Protein AF-0000000086043990 (afdb_homodimer)

Sequence (320 aa):
MDEIPTPKKAHVDHTIIFDDSDLEGVKIPHQDLLVVNAGIGDSCYNVKRILVDNGSSVDILFYSTFLN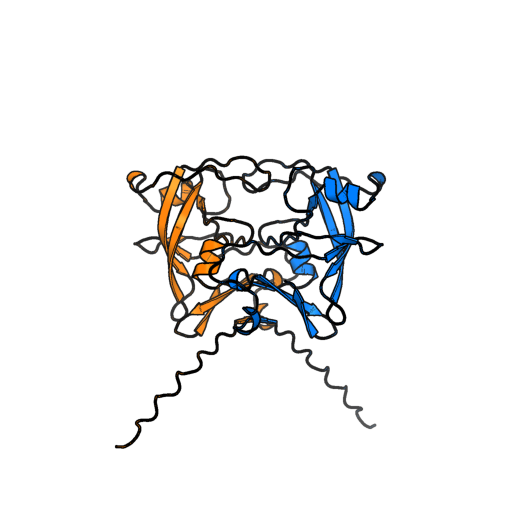LGLAREKLQPAAGPLYGFDNRPVRVEGIISLLVILGEFPRQSTHYVQFVIVKSKSAYNAIFGRPLQLIFGIVTSIPHLKLKFHTPTGVSVVCMDEIPTPKKAHVDHTIIFDDSDLEGVKIPHQDLLVVNAGIGDSCYNVKRILVDNGSSVDILFYSTFLNLGLAREKLQPAAGPLYGFDNRPVRVEGIISLLVILGEFPRQSTHYVQFVIVKSKSAYNAIFGRPLQLIFGIVTSIPHLKLKFHTPTGVSVVC

pLDDT: mean 90.87, std 14.44, range [36.38, 98.69]

Radius of gyration: 21.71 Å; Cα contacts (8 Å, |Δi|>4): 704; chains: 2; bounding box: 70×56×78 Å

Foldseek 3Di:
DPPPPPPPPPPQPQDDDDDPVLQPPPDPPDPDFLWFWWQKAPVRDTFGGETEDAPDPFKAAEQVLCVVVVHDLVQFAADPDFDADPVRDTFDWSGKHWMWIWDFDPPFIDIDIGIYTYTHDDDPGRIYRYNVNCVVQVWDDDPRSSWIWGDDPVGIGITD/DPPPPPPPPPPQPQDDDDDPVLQVPPDPPDPDFLWFWKQKAPVRDTFGGETEDAPDPFKAAEQVLCVVVVHDLVQFDADPDFDADPVRDTFDWSGKHWMWIWDFDPPFIDIDIGIYTYTHDDDPGRIYRYNVNCVVQVWDDDPRSSWIWGDDPVGIGITD

Solvent-accessible surface area (backbone atoms only — not comparable to full-atom values): 17964 Å² total; per-residue (Å²): 135,82,77,70,75,72,77,73,73,75,75,72,79,70,63,46,76,48,43,75,78,51,37,66,94,53,72,79,85,74,87,72,73,45,50,32,62,34,26,42,38,95,82,47,43,78,44,57,48,23,36,48,21,57,63,33,85,51,22,36,33,23,38,71,45,45,56,72,70,67,58,59,74,85,66,44,37,79,61,94,62,89,43,66,41,82,76,69,42,78,51,55,68,78,17,28,44,75,35,41,35,38,42,58,51,87,79,24,39,48,75,47,79,41,64,26,40,28,31,64,62,85,63,97,44,38,28,34,44,8,37,56,53,32,48,75,52,45,33,34,41,23,65,67,43,42,34,34,35,27,70,30,98,74,38,74,22,74,43,90,135,83,78,71,74,72,75,73,73,74,76,73,79,69,63,48,77,47,42,74,78,50,38,66,94,53,71,79,86,75,86,70,73,45,51,34,63,34,27,44,36,96,83,46,42,79,45,56,48,23,36,48,22,56,63,34,86,49,21,36,32,23,39,70,44,44,54,72,71,67,58,62,73,84,66,45,38,80,60,95,60,88,43,66,39,82,76,70,42,78,50,57,69,78,16,29,44,74,34,42,35,37,42,58,51,89,79,26,39,47,75,46,78,41,66,26,39,27,29,65,64,85,63,97,43,39,28,35,44,7,38,57,54,33,47,74,52,45,33,34,41,23,66,68,42,42,35,36,35,26,70,31,97,75,37,76,23,74,41,91

Structure (mmCIF, N/CA/C/O backbone):
data_AF-0000000086043990-model_v1
#
loop_
_entity.id
_entity.type
_entity.pdbx_description
1 polymer 'Uncharacterized protein'
#
loop_
_atom_site.group_PDB
_atom_site.id
_atom_site.type_symbol
_atom_site.label_atom_id
_atom_site.label_alt_id
_atom_site.label_comp_id
_atom_site.label_asym_id
_atom_site.label_entity_id
_atom_site.label_seq_id
_atom_site.pdbx_PDB_ins_code
_atom_site.Cartn_x
_atom_site.Cartn_y
_atom_site.Cartn_z
_atom_site.occupancy
_atom_site.B_iso_or_equiv
_atom_site.auth_seq_id
_atom_site.auth_comp_id
_atom_site.auth_asym_id
_atom_site.auth_atom_id
_atom_site.pdbx_PDB_model_num
ATOM 1 N N . MET A 1 1 ? -50.375 -25.656 -1.895 1 37.31 1 MET A N 1
ATOM 2 C CA . MET A 1 1 ? -49.031 -25.469 -2.461 1 37.31 1 MET A CA 1
ATOM 3 C C . MET A 1 1 ? -48.125 -24.75 -1.471 1 37.31 1 MET A C 1
ATOM 5 O O . MET A 1 1 ? -48.344 -23.578 -1.148 1 37.31 1 MET A O 1
ATOM 9 N N . ASP A 1 2 ? -47.5 -25.438 -0.513 1 44.69 2 ASP A N 1
ATOM 10 C CA . ASP A 1 2 ? -46.656 -25 0.598 1 44.69 2 ASP A CA 1
ATOM 11 C C . ASP A 1 2 ? -45.406 -24.281 0.092 1 44.69 2 ASP A C 1
ATOM 13 O O . ASP A 1 2 ? -44.688 -24.812 -0.751 1 44.69 2 ASP A O 1
ATOM 17 N N . GLU A 1 3 ? -45.438 -22.922 0.108 1 45 3 GLU A N 1
ATOM 18 C CA . GLU A 1 3 ? -44.312 -22.078 -0.229 1 45 3 GLU A CA 1
ATOM 19 C C . GLU A 1 3 ? -43.062 -22.5 0.544 1 45 3 GLU A C 1
ATOM 21 O O . GLU A 1 3 ? -43.062 -22.531 1.777 1 45 3 GLU A O 1
ATOM 26 N N . ILE A 1 4 ? -42.344 -23.5 0.007 1 50.72 4 ILE A N 1
ATOM 27 C CA . ILE A 1 4 ? -41.031 -23.828 0.578 1 50.72 4 ILE A CA 1
ATOM 28 C C . ILE A 1 4 ? -40.219 -22.547 0.828 1 50.72 4 ILE A C 1
ATOM 30 O O . ILE A 1 4 ? -40.062 -21.719 -0.077 1 50.72 4 ILE A O 1
ATOM 34 N N . PRO A 1 5 ? -40.156 -22.109 2.082 1 47.16 5 PRO A N 1
ATOM 35 C CA . PRO A 1 5 ? -39.375 -20.891 2.336 1 47.16 5 PRO A CA 1
ATOM 36 C C . PRO A 1 5 ? -38 -20.953 1.704 1 47.16 5 PRO A C 1
ATOM 38 O O . PRO A 1 5 ? -37.375 -22.016 1.63 1 47.16 5 PRO A O 1
ATOM 41 N N . THR A 1 6 ? -37.719 -20.188 0.667 1 45.44 6 THR A N 1
ATOM 42 C CA . THR A 1 6 ? -36.375 -20.031 0.122 1 45.44 6 THR A CA 1
ATOM 43 C C . THR A 1 6 ? -35.375 -19.828 1.241 1 45.44 6 THR A C 1
ATOM 45 O O . THR A 1 6 ? -35.594 -19.047 2.17 1 45.44 6 THR A O 1
ATOM 48 N N . PRO A 1 7 ? -34.594 -20.875 1.571 1 37.5 7 PRO A N 1
ATOM 49 C CA . PRO A 1 7 ? -33.625 -20.656 2.645 1 37.5 7 PRO A CA 1
ATOM 50 C C . PRO A 1 7 ? -32.969 -19.281 2.584 1 37.5 7 PRO A C 1
ATOM 52 O O . PRO A 1 7 ? -32.781 -18.734 1.494 1 37.5 7 PRO A O 1
ATOM 55 N N . LYS A 1 8 ? -33.25 -18.438 3.523 1 42.22 8 LYS A N 1
ATOM 56 C CA . LYS A 1 8 ? -32.562 -17.156 3.709 1 42.22 8 LYS A CA 1
ATOM 57 C C . LYS A 1 8 ? -31.062 -17.297 3.422 1 42.22 8 LYS A C 1
ATOM 59 O O . LYS A 1 8 ? -30.406 -18.172 3.965 1 42.22 8 LYS A O 1
ATOM 64 N N . LYS A 1 9 ? -30.641 -16.969 2.34 1 39.53 9 LYS A N 1
ATOM 65 C CA . LYS A 1 9 ? -29.203 -16.922 2.09 1 39.53 9 LYS A CA 1
ATOM 66 C C . LYS A 1 9 ? -28.438 -16.484 3.334 1 39.53 9 LYS A C 1
ATOM 68 O O . LYS A 1 9 ? -28.75 -15.445 3.922 1 39.53 9 LYS A O 1
ATOM 73 N N . ALA A 1 10 ? -27.797 -17.359 4.07 1 40.88 10 ALA A N 1
ATOM 74 C CA . ALA A 1 10 ? -26.922 -17 5.176 1 40.88 10 ALA A CA 1
ATOM 75 C C . ALA A 1 10 ? -26.109 -15.75 4.859 1 40.88 10 ALA A C 1
ATOM 77 O O . ALA A 1 10 ? -25.516 -15.641 3.783 1 40.88 10 ALA A O 1
ATOM 78 N N . HIS A 1 11 ? -26.516 -14.672 5.266 1 42.59 11 HIS A N 1
ATOM 79 C CA . HIS A 1 11 ? -25.766 -13.438 5.086 1 42.59 11 HIS A CA 1
ATOM 80 C C . HIS A 1 11 ? -24.297 -13.633 5.461 1 42.59 11 HIS A C 1
ATOM 82 O O . HIS A 1 11 ? -23.984 -13.93 6.617 1 42.59 11 HIS A O 1
ATOM 88 N N . VAL A 1 12 ? -23.453 -14.32 4.695 1 48.34 12 VAL A N 1
ATOM 89 C CA . VAL A 1 12 ? -22.016 -14.391 4.922 1 48.34 12 VAL A CA 1
ATOM 90 C C . VAL A 1 12 ? -21.484 -13.016 5.324 1 48.34 12 VAL A C 1
ATOM 92 O O . VAL A 1 12 ? -21.656 -12.039 4.594 1 48.34 12 VAL A O 1
ATOM 95 N N . ASP A 1 13 ? -21.422 -12.797 6.586 1 56.72 13 ASP A N 1
ATOM 96 C CA . ASP A 1 13 ? -20.844 -11.586 7.16 1 56.72 13 ASP A CA 1
ATOM 97 C C . ASP A 1 13 ? -19.516 -11.258 6.496 1 56.72 13 ASP A C 1
ATOM 99 O O . ASP A 1 13 ? -18.516 -11.969 6.676 1 56.72 13 ASP A O 1
ATOM 103 N N . HIS A 1 14 ? -19.406 -10.461 5.496 1 74.38 14 HIS A N 1
ATOM 104 C CA . HIS A 1 14 ? -18.297 -10.055 4.645 1 74.38 14 HIS A CA 1
ATOM 105 C C . HIS A 1 14 ? -17.516 -8.914 5.27 1 74.38 14 HIS A C 1
ATOM 107 O O . HIS A 1 14 ? -17 -8.039 4.555 1 74.38 14 HIS A O 1
ATOM 113 N N . THR A 1 15 ? -17.469 -9.023 6.672 1 91.81 15 THR A N 1
ATOM 114 C CA . THR A 1 15 ? -16.828 -7.91 7.355 1 91.81 15 THR A CA 1
ATOM 115 C C . THR A 1 15 ? -15.367 -8.234 7.668 1 91.81 15 THR A C 1
ATOM 117 O O . THR A 1 15 ? -15.055 -9.32 8.156 1 91.81 15 THR A O 1
ATOM 120 N N . ILE A 1 16 ? -14.469 -7.426 7.301 1 96.38 16 ILE A N 1
ATOM 121 C CA . ILE A 1 16 ? -13.062 -7.5 7.691 1 96.38 16 ILE A CA 1
ATOM 122 C C . ILE A 1 16 ? -12.805 -6.57 8.875 1 96.38 16 ILE A C 1
ATOM 124 O O . ILE A 1 16 ? -13.172 -5.395 8.836 1 96.38 16 ILE A O 1
ATOM 128 N N . ILE A 1 17 ? -12.148 -7.113 9.938 1 97.06 17 ILE A N 1
ATOM 129 C CA . ILE A 1 17 ? -11.961 -6.371 11.18 1 97.06 17 ILE A CA 1
ATOM 130 C C . ILE A 1 17 ? -10.477 -6.355 11.547 1 97.06 17 ILE A C 1
ATOM 132 O O . ILE A 1 17 ? -9.797 -7.379 11.461 1 97.06 17 ILE A O 1
ATOM 136 N N . PHE A 1 18 ? -9.961 -5.215 11.898 1 97.25 18 PHE A N 1
ATOM 137 C CA . PHE A 1 18 ? -8.664 -5.062 12.555 1 97.25 18 PHE A CA 1
ATOM 138 C C . PHE A 1 18 ? -8.828 -4.496 13.961 1 97.25 18 PHE A C 1
ATOM 140 O O . PHE A 1 18 ? -9.5 -3.477 14.148 1 97.25 18 PHE A O 1
ATOM 147 N N . ASP A 1 19 ? -8.273 -5.098 14.898 1 95.12 19 ASP A N 1
ATOM 148 C CA . ASP A 1 19 ? -8.328 -4.617 16.281 1 95.12 19 ASP A CA 1
ATOM 149 C C . ASP A 1 19 ? -7.035 -4.945 17.016 1 95.12 19 ASP A C 1
ATOM 151 O O . ASP A 1 19 ? -6.035 -5.32 16.406 1 95.12 19 ASP A O 1
ATOM 155 N N . ASP A 1 20 ? -7.043 -4.77 18.375 1 93.62 20 ASP A N 1
ATOM 156 C CA . ASP A 1 20 ? -5.82 -4.91 19.156 1 93.62 20 ASP A CA 1
ATOM 157 C C . ASP A 1 20 ? -5.32 -6.352 19.156 1 93.62 20 ASP A C 1
ATOM 159 O O . ASP A 1 20 ? -4.125 -6.602 19.312 1 93.62 20 ASP A O 1
ATOM 163 N N . SER A 1 21 ? -6.246 -7.281 18.969 1 94.19 21 SER A N 1
ATOM 164 C CA . SER A 1 21 ? -5.809 -8.672 18.906 1 94.19 21 SER A CA 1
ATOM 165 C C . SER A 1 21 ? -4.895 -8.914 17.719 1 94.19 21 SER A C 1
ATOM 167 O O . SER A 1 21 ? -4.062 -9.82 17.734 1 94.19 21 SER A O 1
ATOM 169 N N . ASP A 1 22 ? -4.977 -8.07 16.703 1 95.62 22 ASP A N 1
ATOM 170 C CA . ASP A 1 22 ? -4.152 -8.203 15.5 1 95.62 22 ASP A CA 1
ATOM 171 C C . ASP A 1 22 ? -2.73 -7.711 15.758 1 95.62 22 ASP A C 1
ATOM 173 O O . ASP A 1 22 ? -1.839 -7.918 14.93 1 95.62 22 ASP A O 1
ATOM 177 N N . LEU A 1 23 ? -2.49 -7.113 16.844 1 95.31 23 LEU A N 1
ATOM 178 C CA . LEU A 1 23 ? -1.155 -6.621 17.172 1 95.31 23 LEU A CA 1
ATOM 179 C C . LEU A 1 23 ? -0.326 -7.711 17.844 1 95.31 23 LEU A C 1
ATOM 181 O O . LEU A 1 23 ? 0.875 -7.535 18.062 1 95.31 23 LEU A O 1
ATOM 185 N N . GLU A 1 24 ? -1.01 -8.742 18.156 1 93.12 24 GLU A N 1
ATOM 186 C CA . GLU A 1 24 ? -0.274 -9.836 18.797 1 93.12 24 GLU A CA 1
ATOM 187 C C . GLU A 1 24 ? 0.897 -10.289 17.938 1 93.12 24 GLU A C 1
ATOM 189 O O . GLU A 1 24 ? 0.734 -10.523 16.734 1 93.12 24 GLU A O 1
ATOM 194 N N . GLY A 1 25 ? 2.15 -10.344 18.5 1 93.06 25 GLY A N 1
ATOM 195 C CA . GLY A 1 25 ? 3.34 -10.797 17.797 1 93.06 25 GLY A CA 1
ATOM 196 C C . GLY A 1 25 ? 4.039 -9.68 17.047 1 93.06 25 GLY A C 1
ATOM 197 O O . GLY A 1 25 ? 5.082 -9.898 16.422 1 93.06 25 GLY A O 1
ATOM 198 N N . VAL A 1 26 ? 3.418 -8.555 17.062 1 94.75 26 VAL A N 1
ATOM 199 C CA . VAL A 1 26 ? 4.016 -7.41 16.375 1 94.75 26 VAL A CA 1
ATOM 200 C C . VAL A 1 26 ? 4.805 -6.566 17.375 1 94.75 26 VAL A C 1
ATOM 202 O O . VAL A 1 26 ? 4.262 -6.133 18.391 1 94.75 26 VAL A O 1
ATOM 205 N N . LYS A 1 27 ? 6.039 -6.422 17.156 1 94.88 27 LYS A N 1
ATOM 206 C CA . LYS A 1 27 ? 6.871 -5.551 17.984 1 94.88 27 LYS A CA 1
ATOM 207 C C . LYS A 1 27 ? 6.664 -4.082 17.609 1 94.88 27 LYS A C 1
ATOM 209 O O . LYS A 1 27 ? 6.965 -3.67 16.484 1 94.88 27 LYS A O 1
ATOM 214 N N . ILE A 1 28 ? 6.16 -3.299 18.531 1 91.69 28 ILE A N 1
ATOM 215 C CA . ILE A 1 28 ? 5.891 -1.887 18.297 1 91.69 28 ILE A CA 1
ATOM 216 C C . ILE A 1 28 ? 6.848 -1.028 19.109 1 91.69 28 ILE A C 1
ATOM 218 O O . ILE A 1 28 ? 7.23 -1.404 20.219 1 91.69 28 ILE A O 1
ATOM 222 N N . PRO A 1 29 ? 7.227 0.033 18.641 1 92.81 29 PRO A N 1
ATOM 223 C CA . PRO A 1 29 ? 7.004 0.568 17.297 1 92.81 29 PRO A CA 1
ATOM 224 C C . PRO A 1 29 ? 7.824 -0.157 16.234 1 92.81 29 PRO A C 1
ATOM 226 O O . PRO A 1 29 ? 8.797 -0.842 16.562 1 92.81 29 PRO A O 1
ATOM 229 N N . HIS A 1 30 ? 7.383 -0.177 14.961 1 95.75 30 HIS A N 1
ATOM 230 C CA . HIS A 1 30 ? 8.117 -0.742 13.836 1 95.75 30 HIS A CA 1
ATOM 231 C C . HIS A 1 30 ? 8 0.143 12.602 1 95.75 30 HIS A C 1
ATOM 233 O O . HIS A 1 30 ? 7.215 1.095 12.586 1 95.75 30 HIS A O 1
ATOM 239 N N . GLN A 1 31 ? 8.805 -0.09 11.578 1 94.62 31 GLN A N 1
ATOM 240 C CA . GLN A 1 31 ? 8.727 0.489 10.242 1 94.62 31 GLN A CA 1
ATOM 241 C C . GLN A 1 31 ? 8.836 -0.591 9.172 1 94.62 31 GLN A C 1
ATOM 243 O O . GLN A 1 31 ? 9.352 -0.342 8.078 1 94.62 31 GLN A O 1
ATOM 248 N N . ASP A 1 32 ? 8.414 -1.729 9.539 1 96.44 32 ASP A N 1
ATOM 249 C CA . ASP A 1 32 ? 8.609 -2.924 8.727 1 96.44 32 ASP A CA 1
ATOM 250 C C . ASP A 1 32 ? 7.707 -2.9 7.492 1 96.44 32 ASP A C 1
ATOM 252 O O . ASP A 1 32 ? 6.684 -2.217 7.48 1 96.44 32 ASP A O 1
ATOM 256 N N . LEU A 1 33 ? 8.133 -3.621 6.461 1 97.31 33 LEU A N 1
ATOM 257 C CA . LEU A 1 33 ? 7.328 -3.914 5.285 1 97.31 33 LEU A CA 1
ATOM 258 C C . LEU A 1 33 ? 6.34 -5.043 5.57 1 97.31 33 LEU A C 1
ATOM 260 O O . LEU A 1 33 ? 6.586 -5.879 6.441 1 97.31 33 LEU A O 1
ATOM 264 N N . LEU A 1 34 ? 5.215 -4.945 4.898 1 98.25 34 LEU A N 1
ATOM 265 C CA . LEU A 1 34 ? 4.316 -6.094 4.902 1 98.25 34 LEU A CA 1
ATOM 266 C C . LEU A 1 34 ? 4.773 -7.145 3.898 1 98.25 34 LEU A C 1
ATOM 268 O O . LEU A 1 34 ? 4.617 -6.965 2.689 1 98.25 34 LEU A O 1
ATOM 272 N N . VAL A 1 35 ? 5.395 -8.203 4.402 1 98.38 35 VAL A N 1
ATOM 273 C CA . VAL A 1 35 ? 5.969 -9.281 3.6 1 98.38 35 VAL A CA 1
ATOM 274 C C . VAL A 1 35 ? 5.297 -10.602 3.951 1 98.38 35 VAL A C 1
ATOM 276 O O . VAL A 1 35 ? 5.188 -10.961 5.129 1 98.38 35 VAL A O 1
ATOM 279 N N . VAL A 1 36 ? 4.906 -11.297 2.914 1 98.31 36 VAL A N 1
ATOM 280 C CA . VAL A 1 36 ? 4.148 -12.516 3.182 1 98.31 36 VAL A CA 1
ATOM 281 C C . VAL A 1 36 ? 4.711 -13.664 2.348 1 98.31 36 VAL A C 1
ATOM 283 O O . VAL A 1 36 ? 5.684 -13.484 1.611 1 98.31 36 VAL A O 1
ATOM 286 N N . ASN A 1 37 ? 4.164 -14.828 2.59 1 98.25 37 ASN A N 1
ATOM 287 C CA . ASN A 1 37 ? 4.418 -16.016 1.786 1 98.25 37 ASN A CA 1
ATOM 288 C C . ASN A 1 37 ? 3.158 -16.484 1.058 1 98.25 37 ASN A C 1
ATOM 290 O O . ASN A 1 37 ? 2.043 -16.188 1.491 1 98.25 37 ASN A O 1
ATOM 294 N N . ALA A 1 38 ? 3.354 -17.188 0.03 1 98.19 38 ALA A N 1
ATOM 295 C CA . ALA A 1 38 ? 2.227 -17.734 -0.723 1 98.19 38 ALA A CA 1
ATOM 296 C C . ALA A 1 38 ? 2.656 -18.938 -1.553 1 98.19 38 ALA A C 1
ATOM 298 O O . ALA A 1 38 ? 3.84 -19.094 -1.863 1 98.19 38 ALA A O 1
ATOM 299 N N . GLY A 1 39 ? 1.654 -19.797 -1.785 1 97.88 39 GLY A N 1
ATOM 300 C CA . GLY A 1 39 ? 1.876 -20.812 -2.805 1 97.88 39 GLY A CA 1
ATOM 301 C C . GLY A 1 39 ? 1.726 -20.281 -4.219 1 97.88 39 GLY A C 1
ATOM 302 O O . GLY A 1 39 ? 0.729 -19.625 -4.539 1 97.88 39 GLY A O 1
ATOM 303 N N . ILE A 1 40 ? 2.715 -20.562 -5.09 1 97.88 40 ILE A N 1
ATOM 304 C CA . ILE A 1 40 ? 2.652 -20.062 -6.457 1 97.88 40 ILE A CA 1
ATOM 305 C C . ILE A 1 40 ? 2.988 -21.188 -7.434 1 97.88 40 ILE A C 1
ATOM 307 O O . ILE A 1 40 ? 3.943 -21.938 -7.223 1 97.88 40 ILE A O 1
ATOM 311 N N . GLY A 1 41 ? 2.223 -21.203 -8.5 1 94.19 41 GLY A N 1
ATOM 312 C CA . GLY A 1 41 ? 2.49 -22.141 -9.57 1 94.19 41 GLY A CA 1
ATOM 313 C C . GLY A 1 41 ? 1.688 -23.422 -9.445 1 94.19 41 GLY A C 1
ATOM 314 O O . GLY A 1 41 ? 1.007 -23.641 -8.438 1 94.19 41 GLY A O 1
ATOM 315 N N . ASP A 1 42 ? 1.857 -24.297 -10.469 1 85.69 42 ASP A N 1
ATOM 316 C CA . ASP A 1 42 ? 1.089 -25.531 -10.547 1 85.69 42 ASP A CA 1
ATOM 317 C C . ASP A 1 42 ? 1.484 -26.5 -9.438 1 85.69 42 ASP A C 1
ATOM 319 O O . ASP A 1 42 ? 0.647 -27.25 -8.93 1 85.69 42 ASP A O 1
ATOM 323 N N . SER A 1 43 ? 2.732 -26.469 -9.039 1 85.62 43 SER A N 1
ATOM 324 C CA . SER A 1 43 ? 3.199 -27.359 -7.984 1 85.62 43 SER A CA 1
ATOM 325 C C . SER A 1 43 ? 3.053 -26.719 -6.613 1 85.62 43 SER A C 1
ATOM 327 O O . SER A 1 43 ? 3.506 -27.266 -5.609 1 85.62 43 SER A O 1
ATOM 329 N N . CYS A 1 44 ? 2.518 -25.547 -6.512 1 85.81 44 CYS A N 1
ATOM 330 C CA . CYS A 1 44 ? 2.271 -24.812 -5.281 1 85.81 44 CYS A CA 1
ATOM 331 C C . CYS A 1 44 ? 3.561 -24.609 -4.492 1 85.81 44 CYS A C 1
ATOM 333 O O . CYS A 1 44 ? 3.625 -24.953 -3.309 1 85.81 44 CYS A O 1
ATOM 335 N N . TYR A 1 45 ? 4.594 -24.047 -5.09 1 94.06 45 TYR A N 1
ATOM 336 C CA . TYR A 1 45 ? 5.824 -23.703 -4.387 1 94.06 45 TYR A CA 1
ATOM 337 C C . TYR A 1 45 ? 5.562 -22.656 -3.307 1 94.06 45 TYR A C 1
ATOM 339 O O . TYR A 1 45 ? 4.805 -21.719 -3.52 1 94.06 45 TYR A O 1
ATOM 347 N N . ASN A 1 46 ? 6.125 -22.938 -2.174 1 96.56 46 ASN A N 1
ATOM 348 C CA . ASN A 1 46 ? 6.055 -21.922 -1.13 1 96.56 46 ASN A CA 1
ATOM 349 C C . ASN A 1 46 ? 7.039 -20.781 -1.388 1 96.56 46 ASN A C 1
ATOM 351 O O . ASN A 1 46 ? 8.211 -20.875 -1.025 1 96.56 46 ASN A O 1
ATOM 355 N N . VAL A 1 47 ? 6.562 -19.75 -2.031 1 98.06 47 VAL A N 1
ATOM 356 C CA . VAL A 1 47 ? 7.395 -18.578 -2.301 1 98.06 47 VAL A CA 1
ATOM 357 C C . VAL A 1 47 ? 7.391 -17.641 -1.091 1 98.06 47 VAL A C 1
ATOM 359 O O . VAL A 1 47 ? 6.328 -17.219 -0.638 1 98.06 47 VAL A O 1
ATOM 362 N N . LYS A 1 48 ? 8.594 -17.344 -0.588 1 97.94 48 LYS A N 1
ATOM 363 C CA . LYS A 1 48 ? 8.758 -16.484 0.585 1 97.94 48 LYS A CA 1
ATOM 364 C C . LYS A 1 48 ? 9.086 -15.055 0.182 1 97.94 48 LYS A C 1
ATOM 366 O O . LYS A 1 48 ? 9.312 -14.773 -0.998 1 97.94 48 LYS A O 1
ATOM 371 N N . ARG A 1 49 ? 8.977 -14.125 1.133 1 98.06 49 ARG A N 1
ATOM 372 C CA . ARG A 1 49 ? 9.414 -12.742 1.014 1 98.06 49 ARG A CA 1
ATOM 373 C C . ARG A 1 49 ? 8.719 -12.047 -0.147 1 98.06 49 ARG A C 1
ATOM 375 O O . ARG A 1 49 ? 9.375 -11.461 -1.014 1 98.06 49 ARG A O 1
ATOM 382 N N . ILE A 1 50 ? 7.445 -12.133 -0.133 1 98.69 50 ILE A N 1
ATOM 383 C CA . ILE A 1 50 ? 6.633 -11.406 -1.101 1 98.69 50 ILE A CA 1
ATOM 384 C C . ILE A 1 50 ? 6.207 -10.062 -0.508 1 98.69 50 ILE A C 1
ATOM 386 O O . ILE A 1 50 ? 5.531 -10.016 0.523 1 98.69 50 ILE A O 1
ATOM 390 N N . LEU A 1 51 ? 6.617 -8.969 -1.123 1 98.19 51 LEU A N 1
ATOM 391 C CA . LEU A 1 51 ? 6.227 -7.633 -0.684 1 98.19 51 LEU A CA 1
ATOM 392 C C . LEU A 1 51 ? 4.797 -7.316 -1.109 1 98.19 51 LEU A C 1
ATOM 394 O O . LEU A 1 51 ? 4.418 -7.555 -2.258 1 98.19 51 LEU A O 1
ATOM 398 N N . VAL A 1 52 ? 3.932 -6.883 -0.183 1 98.56 52 VAL A N 1
ATOM 399 C CA . VAL A 1 52 ? 2.617 -6.355 -0.529 1 98.56 52 VAL A CA 1
ATOM 400 C C . VAL A 1 52 ? 2.707 -4.848 -0.753 1 98.56 52 VAL A C 1
ATOM 402 O O . VAL A 1 52 ? 3.086 -4.102 0.153 1 98.56 52 VAL A O 1
ATOM 405 N N . ASP A 1 53 ? 2.389 -4.438 -1.947 1 97.38 53 ASP A N 1
ATOM 406 C CA . ASP A 1 53 ? 2.604 -3.045 -2.336 1 97.38 53 ASP A CA 1
ATOM 407 C C . ASP A 1 53 ? 1.383 -2.482 -3.061 1 97.38 53 ASP A C 1
ATOM 409 O O . ASP A 1 53 ? 1.19 -2.736 -4.25 1 97.38 53 ASP A O 1
ATOM 413 N N . ASN A 1 54 ? 0.592 -1.618 -2.387 1 97.69 54 ASN A N 1
ATOM 414 C CA . ASN A 1 54 ? -0.625 -1.094 -2.998 1 97.69 54 ASN A CA 1
ATOM 415 C C . ASN A 1 54 ? -0.318 0.021 -3.994 1 97.69 54 ASN A C 1
ATOM 417 O O . ASN A 1 54 ? -1.21 0.487 -4.703 1 97.69 54 ASN A O 1
ATOM 421 N N . GLY A 1 55 ? 0.908 0.399 -4.148 1 95.75 55 GLY A N 1
ATOM 422 C CA . GLY A 1 55 ? 1.317 1.358 -5.164 1 95.75 55 GLY A CA 1
ATOM 423 C C . GLY A 1 55 ? 1.649 0.715 -6.496 1 95.75 55 GLY A C 1
ATOM 424 O O . GLY A 1 55 ? 1.766 1.403 -7.512 1 95.75 55 GLY A O 1
ATOM 425 N N . SER A 1 56 ? 1.844 -0.535 -6.488 1 95.81 56 SER A N 1
ATOM 426 C CA . SER A 1 56 ? 2.254 -1.234 -7.703 1 95.81 56 SER A CA 1
ATOM 427 C C . SER A 1 56 ? 1.057 -1.542 -8.594 1 95.81 56 SER A C 1
ATOM 429 O O . SER A 1 56 ? 0.083 -2.15 -8.148 1 95.81 56 SER A O 1
ATOM 431 N N . SER A 1 57 ? 1.181 -1.177 -9.844 1 95.31 57 SER A N 1
ATOM 432 C CA . SER A 1 57 ? 0.099 -1.364 -10.805 1 95.31 57 SER A CA 1
ATOM 433 C C . SER A 1 57 ? 0.08 -2.789 -11.344 1 95.31 57 SER A C 1
ATOM 435 O O . SER A 1 57 ? -0.846 -3.174 -12.062 1 95.31 57 SER A O 1
ATOM 437 N N . VAL A 1 58 ? 1.107 -3.559 -11.008 1 96.81 58 VAL A N 1
ATOM 438 C CA . VAL A 1 58 ? 1.207 -4.93 -11.5 1 96.81 58 VAL A CA 1
ATOM 439 C C . VAL A 1 58 ? 1.669 -5.852 -10.375 1 96.81 58 VAL A C 1
ATOM 441 O O . VAL A 1 58 ? 2.188 -5.387 -9.352 1 96.81 58 VAL A O 1
ATOM 444 N N . ASP A 1 59 ? 1.39 -7.133 -10.531 1 98.12 59 ASP A N 1
ATOM 445 C CA . ASP A 1 59 ? 2.029 -8.172 -9.727 1 98.12 59 ASP A CA 1
ATOM 446 C C . ASP A 1 59 ? 3.348 -8.617 -10.359 1 98.12 59 ASP A C 1
ATOM 448 O O . ASP A 1 59 ? 3.389 -8.977 -11.539 1 98.12 59 ASP A O 1
ATOM 452 N N . ILE A 1 60 ? 4.383 -8.633 -9.57 1 97.75 60 ILE A N 1
ATOM 453 C CA . ILE A 1 60 ? 5.719 -8.875 -10.102 1 97.75 60 ILE A CA 1
ATOM 454 C C . ILE A 1 60 ? 6.25 -10.211 -9.586 1 97.75 60 ILE A C 1
ATOM 456 O O . ILE A 1 60 ? 6.078 -10.539 -8.406 1 97.75 60 ILE A O 1
ATOM 460 N N . LEU A 1 61 ? 6.812 -10.961 -10.414 1 97.94 61 LEU A N 1
ATOM 461 C CA . LEU A 1 61 ? 7.719 -12.055 -10.078 1 97.94 61 LEU A CA 1
ATOM 462 C C . LEU A 1 61 ? 9.133 -11.758 -10.562 1 97.94 61 LEU A C 1
ATOM 464 O O . LEU A 1 61 ? 9.344 -11.531 -11.758 1 97.94 61 LEU A O 1
ATOM 468 N N . PHE A 1 62 ? 10.062 -11.664 -9.656 1 97.31 62 PHE A N 1
ATOM 469 C CA . PHE A 1 62 ? 11.422 -11.344 -10.078 1 97.31 62 PHE A CA 1
ATOM 470 C C . PHE A 1 62 ? 12.047 -12.523 -10.82 1 97.31 62 PHE A C 1
ATOM 472 O O . PHE A 1 62 ? 11.781 -13.68 -10.5 1 97.31 62 PHE A O 1
ATOM 479 N N . TYR A 1 63 ? 12.891 -12.195 -11.727 1 96.25 63 TYR A N 1
ATOM 480 C CA . TYR A 1 63 ? 13.414 -13.156 -12.695 1 96.25 63 TYR A CA 1
ATOM 481 C C . TYR A 1 63 ? 14.125 -14.305 -11.992 1 96.25 63 TYR A C 1
ATOM 483 O O . TYR A 1 63 ? 13.992 -15.461 -12.391 1 96.25 63 TYR A O 1
ATOM 491 N N . SER A 1 64 ? 14.922 -14.016 -11 1 96.06 64 SER A N 1
ATOM 492 C CA . SER A 1 64 ? 15.594 -15.07 -10.25 1 96.06 64 SER A CA 1
ATOM 493 C C . SER A 1 64 ? 14.594 -16.062 -9.664 1 96.06 64 SER A C 1
ATOM 495 O O . SER A 1 64 ? 14.828 -17.266 -9.68 1 96.06 64 SER A O 1
ATOM 497 N N . THR A 1 65 ? 13.484 -15.602 -9.133 1 97.06 65 THR A N 1
ATOM 498 C CA . THR A 1 65 ? 12.438 -16.453 -8.594 1 97.06 65 THR A CA 1
ATOM 499 C C . THR A 1 65 ? 11.773 -17.266 -9.703 1 97.06 65 THR A C 1
ATOM 501 O O . THR A 1 65 ? 11.523 -18.469 -9.531 1 97.06 65 THR A O 1
ATOM 504 N N . PHE A 1 66 ? 11.539 -16.578 -10.82 1 96.62 66 PHE A N 1
ATOM 505 C CA . PHE A 1 66 ? 10.984 -17.234 -12 1 96.62 66 PHE A CA 1
ATOM 506 C C . PHE A 1 66 ? 11.82 -18.453 -12.383 1 96.62 66 PHE A C 1
ATOM 508 O O . PHE A 1 66 ? 11.281 -19.547 -12.57 1 96.62 66 PHE A O 1
ATOM 515 N N . LEU A 1 67 ? 13.133 -18.312 -12.391 1 95.19 67 LEU A N 1
ATOM 516 C CA . LEU A 1 67 ? 14.055 -19.391 -12.719 1 95.19 67 LEU A CA 1
ATOM 517 C C . LEU A 1 67 ? 14.039 -20.469 -11.633 1 95.19 67 LEU A C 1
ATOM 519 O O . LEU A 1 67 ? 14.008 -21.672 -11.938 1 95.19 67 LEU A O 1
ATOM 523 N N . ASN A 1 68 ? 13.969 -20.047 -10.414 1 94.94 68 ASN A N 1
ATOM 524 C CA . ASN A 1 68 ? 14.016 -20.969 -9.281 1 94.94 68 ASN A CA 1
ATOM 525 C C . ASN A 1 68 ? 12.773 -21.844 -9.211 1 94.94 68 ASN A C 1
ATOM 527 O O . ASN A 1 68 ? 12.828 -22.969 -8.719 1 94.94 68 ASN A O 1
ATOM 531 N N . LEU A 1 69 ? 11.648 -21.344 -9.719 1 95.12 69 LEU A N 1
ATOM 532 C CA . LEU A 1 69 ? 10.398 -22.094 -9.727 1 95.12 69 LEU A CA 1
ATOM 533 C C . LEU A 1 69 ? 10.391 -23.109 -10.859 1 95.12 69 LEU A C 1
ATOM 535 O O . LEU A 1 69 ? 9.453 -23.906 -10.969 1 95.12 69 LEU A O 1
ATOM 539 N N . GLY A 1 70 ? 11.359 -23.062 -11.695 1 93.06 70 GLY A N 1
ATOM 540 C CA . GLY A 1 70 ? 11.469 -24.031 -12.789 1 93.06 70 GLY A CA 1
ATOM 541 C C . GLY A 1 70 ? 10.523 -23.734 -13.938 1 93.06 70 GLY A C 1
ATOM 542 O O . GLY A 1 70 ? 10.125 -24.641 -14.672 1 93.06 70 GLY A O 1
ATOM 543 N N . LEU A 1 71 ? 10.141 -22.5 -14.023 1 92.81 71 LEU A N 1
ATOM 544 C CA . LEU A 1 71 ? 9.211 -22.125 -15.094 1 92.81 71 LEU A CA 1
ATOM 545 C C . LEU A 1 71 ? 9.953 -21.953 -16.406 1 92.81 71 LEU A C 1
ATOM 547 O O . LEU A 1 71 ? 11.078 -21.453 -16.438 1 92.81 71 LEU A O 1
ATOM 551 N N . ALA A 1 72 ? 9.281 -22.328 -17.484 1 91.44 72 ALA A N 1
ATOM 552 C CA . ALA A 1 72 ? 9.898 -22.281 -18.797 1 91.44 72 ALA A CA 1
ATOM 553 C C . ALA A 1 72 ? 9.758 -20.906 -19.438 1 91.44 72 ALA A C 1
ATOM 555 O O . ALA A 1 72 ? 8.664 -20.344 -19.484 1 91.44 72 ALA A O 1
ATOM 556 N N . ARG A 1 73 ? 10.797 -20.438 -20.016 1 92.38 73 ARG A N 1
ATOM 557 C CA . ARG A 1 73 ? 10.805 -19.141 -20.656 1 92.38 73 ARG A CA 1
ATOM 558 C C . ARG A 1 73 ? 9.859 -19.109 -21.859 1 92.38 73 ARG A C 1
ATOM 560 O O . ARG A 1 73 ? 9.289 -18.078 -22.188 1 92.38 73 ARG A O 1
ATOM 567 N N . GLU A 1 74 ? 9.648 -20.281 -22.391 1 93.31 74 GLU A N 1
ATOM 568 C CA . GLU A 1 74 ? 8.789 -20.406 -23.562 1 93.31 74 GLU A CA 1
ATOM 569 C C . GLU A 1 74 ? 7.336 -20.094 -23.219 1 93.31 74 GLU A C 1
ATOM 571 O O . GLU A 1 74 ? 6.527 -19.812 -24.109 1 93.31 74 GLU A O 1
ATOM 576 N N . LYS A 1 75 ? 7.129 -20.203 -21.984 1 92.44 75 LYS A N 1
ATOM 577 C CA . LYS A 1 75 ? 5.762 -19.953 -21.531 1 92.44 75 LYS A CA 1
ATOM 578 C C . LYS A 1 75 ? 5.496 -18.469 -21.359 1 92.44 75 LYS A C 1
ATOM 580 O O . LYS A 1 75 ? 4.352 -18.047 -21.172 1 92.44 75 LYS A O 1
ATOM 585 N N . LEU A 1 76 ? 6.5 -17.609 -21.453 1 95.94 76 LEU A N 1
ATOM 586 C CA . LEU A 1 76 ? 6.348 -16.172 -21.281 1 95.94 76 LEU A CA 1
ATOM 587 C C . LEU A 1 76 ? 5.684 -15.547 -22.5 1 95.94 76 LEU A C 1
ATOM 589 O O . LEU A 1 76 ? 6.047 -15.852 -23.641 1 95.94 76 LEU A O 1
ATOM 593 N N . GLN A 1 77 ? 4.711 -14.797 -22.219 1 96.88 77 GLN A N 1
ATOM 594 C CA . GLN A 1 77 ? 4.125 -13.938 -23.234 1 96.88 77 GLN A CA 1
ATOM 595 C C . GLN A 1 77 ? 4.809 -12.578 -23.266 1 96.88 77 GLN A C 1
ATOM 597 O O . GLN A 1 77 ? 5.324 -12.109 -22.25 1 96.88 77 GLN A O 1
ATOM 602 N N . PRO A 1 78 ? 4.816 -11.961 -24.422 1 92.81 78 PRO A N 1
ATOM 603 C CA . PRO A 1 78 ? 5.398 -10.617 -24.484 1 92.81 78 PRO A CA 1
ATOM 604 C C . PRO A 1 78 ? 4.621 -9.602 -23.641 1 92.81 78 PRO A C 1
ATOM 606 O O . PRO A 1 78 ? 3.395 -9.68 -23.562 1 92.81 78 PRO A O 1
ATOM 609 N N . ALA A 1 79 ? 5.41 -8.688 -23.062 1 89.69 79 ALA A N 1
ATOM 610 C CA . ALA A 1 79 ? 4.762 -7.613 -22.328 1 89.69 79 ALA A CA 1
ATOM 611 C C . ALA A 1 79 ? 4.098 -6.617 -23.266 1 89.69 79 ALA A C 1
ATOM 613 O O . ALA A 1 79 ? 4.578 -6.391 -24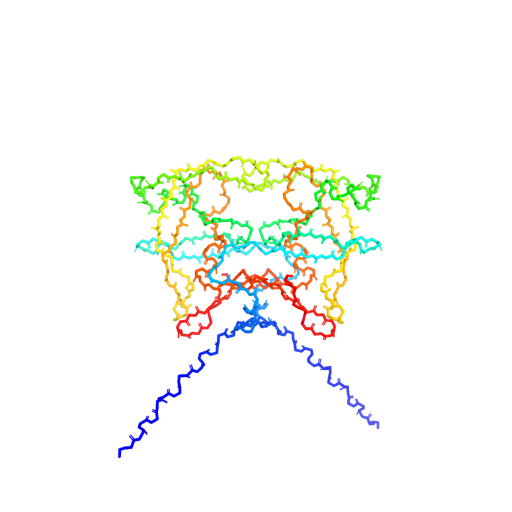.391 1 89.69 79 ALA A O 1
ATOM 614 N N . ALA A 1 80 ? 2.977 -6.129 -22.75 1 82.75 80 ALA A N 1
ATOM 615 C CA . ALA A 1 80 ? 2.217 -5.207 -23.594 1 82.75 80 ALA A CA 1
ATOM 616 C C . ALA A 1 80 ? 2.957 -3.885 -23.75 1 82.75 80 ALA A C 1
ATOM 618 O O . ALA A 1 80 ? 2.752 -3.176 -24.75 1 82.75 80 ALA A O 1
ATOM 619 N N . GLY A 1 81 ? 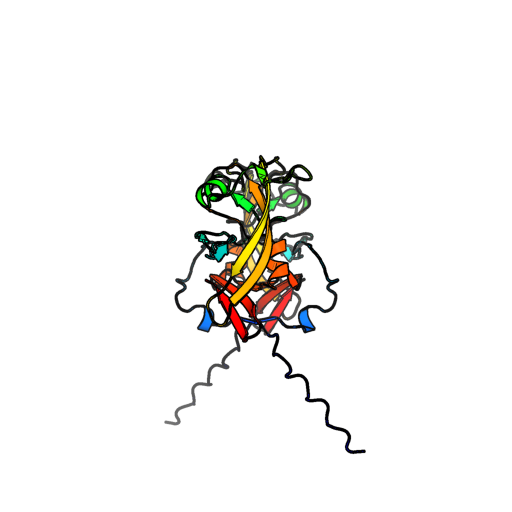3.803 -3.488 -22.891 1 86.88 81 GLY A N 1
ATOM 620 C CA . GLY A 1 81 ? 4.508 -2.217 -22.922 1 86.88 81 GLY A CA 1
ATOM 621 C C . GLY A 1 81 ? 5.531 -2.076 -21.812 1 86.88 81 GLY A C 1
ATOM 622 O O . GLY A 1 81 ? 5.738 -3.008 -21.031 1 86.88 81 GLY A O 1
ATOM 623 N N . PRO A 1 82 ? 6.078 -0.905 -21.922 1 90.25 82 PRO A N 1
ATOM 624 C CA . PRO A 1 82 ? 7.074 -0.671 -20.859 1 90.25 82 PRO A CA 1
ATOM 625 C C . PRO A 1 82 ? 6.449 -0.551 -19.484 1 90.25 82 PRO A C 1
ATOM 627 O O . PRO A 1 82 ? 5.277 -0.194 -19.359 1 90.25 82 PRO A O 1
ATOM 630 N N . LEU A 1 83 ? 7.152 -1.025 -18.562 1 91.25 83 LEU A N 1
ATOM 631 C CA . LEU A 1 83 ? 6.84 -0.813 -17.156 1 91.25 83 LEU A CA 1
ATOM 632 C C . LEU A 1 83 ? 7.742 0.261 -16.547 1 91.25 83 LEU A C 1
ATOM 634 O O . LEU A 1 83 ? 8.938 0.304 -16.844 1 91.25 83 LEU A O 1
ATOM 638 N N . TYR A 1 84 ? 7.133 1.104 -15.719 1 89.38 84 TYR A N 1
ATOM 639 C CA . TYR A 1 84 ? 7.902 2.193 -15.125 1 89.38 84 TYR A CA 1
ATOM 640 C C . TYR A 1 84 ? 7.941 2.07 -13.609 1 89.38 84 TYR A C 1
ATOM 642 O O . TYR A 1 84 ? 6.949 1.69 -12.984 1 89.38 84 TYR A O 1
ATOM 650 N N . GLY A 1 85 ? 9.125 2.471 -13.102 1 85.31 85 GLY A N 1
ATOM 651 C CA . GLY A 1 85 ? 9.242 2.562 -11.656 1 85.31 85 GLY A CA 1
ATOM 652 C C . GLY A 1 85 ? 8.688 3.854 -11.086 1 85.31 85 GLY A C 1
ATOM 653 O O . GLY A 1 85 ? 8.094 4.656 -11.82 1 85.31 85 GLY A O 1
ATOM 654 N N . PHE A 1 86 ? 8.844 3.998 -9.812 1 81.44 86 PHE A N 1
ATOM 655 C CA . PHE A 1 86 ? 8.344 5.145 -9.07 1 81.44 86 PHE A CA 1
ATOM 656 C C . PHE A 1 86 ? 8.938 6.441 -9.609 1 81.44 86 PHE A C 1
ATOM 658 O O . PHE A 1 86 ? 8.312 7.5 -9.516 1 81.44 86 PHE A O 1
ATOM 665 N N . ASP A 1 87 ? 10.133 6.355 -10.164 1 77.31 87 ASP A N 1
ATOM 666 C CA . ASP A 1 87 ? 10.828 7.547 -10.641 1 77.31 87 ASP A CA 1
ATOM 667 C C . ASP A 1 87 ? 10.609 7.746 -12.141 1 77.31 87 ASP A C 1
ATOM 669 O O . ASP A 1 87 ? 11.352 8.484 -12.789 1 77.31 87 ASP A O 1
ATOM 673 N N . ASN A 1 88 ? 9.727 7.043 -12.688 1 82.44 88 ASN A N 1
ATOM 674 C CA . ASN A 1 88 ? 9.344 7.145 -14.094 1 82.44 88 ASN A CA 1
ATOM 675 C C . ASN A 1 88 ? 10.438 6.625 -15.016 1 82.44 88 ASN A C 1
ATOM 677 O O . ASN A 1 88 ? 10.562 7.078 -16.156 1 82.44 88 ASN A O 1
ATOM 681 N N . ARG A 1 89 ? 11.258 5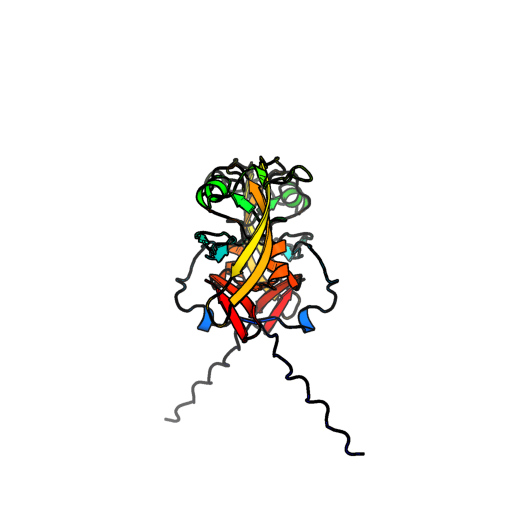.785 -14.492 1 85.12 89 ARG A N 1
ATOM 682 C CA . ARG A 1 89 ? 12.25 5.113 -15.336 1 85.12 89 ARG A CA 1
ATOM 683 C C . ARG A 1 89 ? 11.773 3.717 -15.727 1 85.12 89 ARG A C 1
ATOM 685 O O . ARG A 1 89 ? 11.18 3.008 -14.914 1 85.12 89 ARG A O 1
ATOM 692 N N . PRO A 1 90 ? 12.141 3.395 -16.922 1 89.12 90 PRO A N 1
ATOM 693 C CA . PRO A 1 90 ? 11.688 2.078 -17.375 1 89.12 90 PRO A CA 1
ATOM 694 C C . PRO A 1 90 ? 12.383 0.931 -16.656 1 89.12 90 PRO A C 1
ATOM 696 O O . PRO A 1 90 ? 13.555 1.047 -16.297 1 89.12 90 PRO A O 1
ATOM 699 N N . VAL A 1 91 ? 11.633 -0.119 -16.484 1 90.75 91 VAL A N 1
ATOM 700 C CA . VAL A 1 91 ? 12.125 -1.345 -15.875 1 90.75 91 VAL A CA 1
ATOM 701 C C . VAL A 1 91 ? 12.219 -2.451 -16.922 1 90.75 91 VAL A C 1
ATOM 703 O O . VAL A 1 91 ? 11.375 -2.539 -17.812 1 90.75 91 VAL A O 1
ATOM 706 N N . ARG A 1 92 ? 13.242 -3.297 -16.75 1 91.94 92 ARG A N 1
ATOM 707 C CA . ARG A 1 92 ? 13.438 -4.395 -17.703 1 91.94 92 ARG A CA 1
ATOM 708 C C . ARG A 1 92 ? 12.43 -5.516 -17.453 1 91.94 92 ARG A C 1
ATOM 710 O O . ARG A 1 92 ? 12.445 -6.145 -16.391 1 91.94 92 ARG A O 1
ATOM 717 N N . VAL A 1 93 ? 11.633 -5.781 -18.453 1 95.5 93 VAL A N 1
ATOM 718 C CA . VAL A 1 93 ? 10.586 -6.793 -18.375 1 95.5 93 VAL A CA 1
ATOM 719 C C . VAL A 1 93 ? 10.922 -7.965 -19.281 1 95.5 93 VAL A C 1
ATOM 721 O O . VAL A 1 93 ? 11.242 -7.77 -20.453 1 95.5 93 VAL A O 1
ATOM 724 N N . GLU A 1 94 ? 10.891 -9.188 -18.781 1 95.69 94 GLU A N 1
ATOM 725 C CA . GLU A 1 94 ? 11.188 -10.383 -19.562 1 95.69 94 GLU A CA 1
ATOM 726 C C . GLU A 1 94 ? 9.93 -10.938 -20.219 1 95.69 94 GLU A C 1
ATOM 728 O O . GLU A 1 94 ? 10.008 -11.594 -21.266 1 95.69 94 GLU A O 1
ATOM 733 N N . GLY A 1 95 ? 8.82 -10.672 -19.594 1 97.12 95 GLY A N 1
ATOM 734 C CA . GLY A 1 95 ? 7.555 -11.188 -20.094 1 97.12 95 GLY A CA 1
ATOM 735 C C . GLY A 1 95 ? 6.48 -11.258 -19.031 1 97.12 95 GLY A C 1
ATOM 736 O O . GLY A 1 95 ? 6.625 -10.672 -17.953 1 97.12 95 GLY A O 1
ATOM 737 N N . ILE A 1 96 ? 5.379 -11.859 -19.422 1 98.12 96 ILE A N 1
ATOM 738 C CA . ILE A 1 96 ? 4.246 -12.023 -18.516 1 98.12 96 ILE A CA 1
ATOM 739 C C . ILE A 1 96 ? 3.838 -13.492 -18.453 1 98.12 96 ILE A C 1
ATOM 741 O O . ILE A 1 96 ? 4.02 -14.234 -19.422 1 98.12 96 ILE A O 1
ATOM 745 N N . ILE A 1 97 ? 3.303 -13.883 -17.391 1 97.31 97 ILE A N 1
ATOM 746 C CA . ILE A 1 97 ? 2.844 -15.258 -17.203 1 97.31 97 ILE A CA 1
ATOM 747 C C . ILE A 1 97 ? 1.706 -15.289 -16.188 1 97.31 97 ILE A C 1
ATOM 749 O O . ILE A 1 97 ? 1.698 -14.508 -15.227 1 97.31 97 ILE A O 1
ATOM 753 N N . SER A 1 98 ? 0.701 -16.109 -16.406 1 97.31 98 SER A N 1
ATOM 754 C CA . SER A 1 98 ? -0.371 -16.344 -15.445 1 97.31 98 SER A CA 1
ATOM 755 C C . SER A 1 98 ? -0.098 -17.594 -14.602 1 97.31 98 SER A C 1
ATOM 757 O O . SER A 1 98 ? 0.153 -18.672 -15.148 1 97.31 98 SER A O 1
ATOM 759 N N . LEU A 1 99 ? -0.074 -17.453 -13.32 1 97.75 99 LEU A N 1
ATOM 760 C CA . LEU A 1 99 ? 0.21 -18.562 -12.406 1 97.75 99 LEU A CA 1
ATOM 761 C C . LEU A 1 99 ? -0.877 -18.688 -11.352 1 97.75 99 LEU A C 1
ATOM 763 O O . LEU A 1 99 ? -1.51 -17.688 -10.984 1 97.75 99 LEU A O 1
ATOM 767 N N . LEU A 1 100 ? -1.072 -19.891 -10.883 1 97.69 100 LEU A N 1
ATOM 768 C CA . LEU A 1 100 ? -1.949 -20.125 -9.742 1 97.69 100 LEU A CA 1
ATOM 769 C C . LEU A 1 100 ? -1.308 -19.609 -8.453 1 97.69 100 LEU A C 1
ATOM 771 O O . LEU A 1 100 ? -0.126 -19.859 -8.203 1 97.69 100 LEU A O 1
ATOM 775 N N . VAL A 1 101 ? -2.084 -18.891 -7.672 1 98.38 101 VAL A N 1
ATOM 776 C CA . VAL A 1 101 ? -1.633 -18.406 -6.375 1 98.38 101 VAL A CA 1
ATOM 777 C C . VAL A 1 101 ? -2.568 -18.906 -5.277 1 98.38 101 VAL A C 1
ATOM 779 O O . VAL A 1 101 ? -3.791 -18.781 -5.395 1 98.38 101 VAL A O 1
ATOM 782 N N . ILE A 1 102 ? -2.041 -19.5 -4.301 1 97.88 102 ILE A N 1
ATOM 783 C CA . ILE A 1 102 ? -2.766 -19.891 -3.098 1 97.88 102 ILE A CA 1
ATOM 784 C C . ILE A 1 102 ? -2.359 -19 -1.931 1 97.88 102 ILE A C 1
ATOM 786 O O . ILE A 1 102 ? -1.188 -18.969 -1.546 1 97.88 102 ILE A O 1
ATOM 790 N N . LEU A 1 103 ? -3.25 -18.312 -1.381 1 98.06 103 LEU A N 1
ATOM 791 C CA . LEU A 1 103 ? -2.986 -17.391 -0.276 1 98.06 103 LEU A CA 1
ATOM 792 C C . LEU A 1 103 ? -3.799 -17.781 0.955 1 98.06 103 LEU A C 1
ATOM 794 O O . LEU A 1 103 ? -4.984 -18.094 0.847 1 98.06 103 LEU A O 1
ATOM 798 N N . GLY A 1 104 ? -3.16 -17.703 2.109 1 96.5 104 GLY A N 1
ATOM 799 C CA . GLY A 1 104 ? -3.801 -18.109 3.35 1 96.5 104 GLY A CA 1
ATOM 800 C C . GLY A 1 104 ? -3.502 -19.547 3.723 1 96.5 104 GLY A C 1
ATOM 801 O O . GLY A 1 104 ? -2.766 -20.25 3.016 1 96.5 104 GLY A O 1
ATOM 802 N N . GLU A 1 105 ? -4.004 -19.969 4.875 1 93.5 105 GLU A N 1
ATOM 803 C CA . GLU A 1 105 ? -3.805 -21.328 5.363 1 93.5 105 GLU A CA 1
ATOM 804 C C . GLU A 1 105 ? -5.129 -22.078 5.457 1 93.5 105 GLU A C 1
ATOM 806 O O . GLU A 1 105 ? -6.172 -21.469 5.723 1 93.5 105 GLU A O 1
ATOM 811 N N . PHE A 1 106 ? -5.039 -23.406 5.246 1 91.56 106 PHE A N 1
ATOM 812 C CA . PHE A 1 106 ? -6.23 -24.234 5.383 1 91.56 106 PHE A CA 1
ATOM 813 C C . PHE A 1 106 ? -6.828 -24.094 6.777 1 91.56 106 PHE A C 1
ATOM 815 O O . PHE A 1 106 ? -6.098 -24.078 7.77 1 91.56 106 PHE A O 1
ATOM 822 N N . PRO A 1 107 ? -8.125 -23.906 6.977 1 94.69 107 PRO A N 1
ATOM 823 C CA . PRO A 1 107 ? -9.133 -23.984 5.918 1 94.69 107 PRO A CA 1
ATOM 824 C C . PRO A 1 107 ? -9.461 -22.609 5.32 1 94.69 107 PRO A C 1
ATOM 826 O O . PRO A 1 107 ? -10.305 -22.516 4.422 1 94.69 107 PRO A O 1
ATOM 829 N N . ARG A 1 108 ? -8.789 -21.531 5.758 1 95.38 108 ARG A N 1
ATOM 830 C CA . ARG A 1 108 ? -9.07 -20.188 5.27 1 95.38 108 ARG A CA 1
ATOM 831 C C . ARG A 1 108 ? -8.07 -19.766 4.199 1 95.38 108 ARG A C 1
ATOM 833 O O . ARG A 1 108 ? -7.254 -18.875 4.422 1 95.38 108 ARG A O 1
ATOM 840 N N . GLN A 1 109 ? -8.172 -20.406 3.113 1 96.25 109 GLN A N 1
ATOM 841 C CA . GLN A 1 109 ? -7.309 -20.094 1.982 1 96.25 109 GLN A CA 1
ATOM 842 C C . GLN A 1 109 ? -8.125 -19.828 0.718 1 96.25 109 GLN A C 1
ATOM 844 O O . GLN A 1 109 ? -9.281 -20.25 0.622 1 96.25 109 GLN A O 1
ATOM 849 N N . SER A 1 110 ? -7.605 -19.141 -0.2 1 96.75 110 SER A N 1
ATOM 850 C CA . SER A 1 110 ? -8.188 -18.875 -1.512 1 96.75 110 SER A CA 1
ATOM 851 C C . SER A 1 110 ? -7.16 -19.078 -2.623 1 96.75 110 SER A C 1
ATOM 853 O O . SER A 1 110 ? -5.957 -18.906 -2.404 1 96.75 110 SER A O 1
ATOM 855 N N . THR A 1 111 ? -7.66 -19.516 -3.76 1 96.81 111 THR A N 1
ATOM 856 C CA . THR A 1 111 ? -6.812 -19.797 -4.914 1 96.81 111 THR A CA 1
ATOM 857 C C . THR A 1 111 ? -7.309 -19.031 -6.141 1 96.81 111 THR A C 1
ATOM 859 O O . THR A 1 111 ? -8.5 -19.062 -6.461 1 96.81 111 THR A O 1
ATOM 862 N N . HIS A 1 112 ? -6.426 -18.328 -6.789 1 97.94 112 HIS A N 1
ATOM 863 C CA . HIS A 1 112 ? -6.746 -17.609 -8.016 1 97.94 112 HIS A CA 1
ATOM 864 C C . HIS A 1 112 ? -5.574 -17.641 -8.992 1 97.94 112 HIS A C 1
ATOM 866 O O . HIS A 1 112 ? -4.422 -17.75 -8.578 1 97.94 112 HIS A O 1
ATOM 872 N N . TYR A 1 113 ? -5.918 -17.547 -10.289 1 98 113 TYR A N 1
ATOM 873 C CA . TYR A 1 113 ? -4.883 -17.234 -11.266 1 98 113 TYR A CA 1
ATOM 874 C C . TYR A 1 113 ? -4.52 -15.75 -11.227 1 98 113 TYR A C 1
ATOM 876 O O . TYR A 1 113 ? -5.402 -14.891 -11.148 1 98 113 TYR A O 1
ATOM 884 N N . VAL A 1 114 ? -3.238 -15.523 -11.219 1 98.31 114 VAL A N 1
ATOM 885 C CA . VAL A 1 114 ? -2.719 -14.164 -11.18 1 98.31 114 VAL A CA 1
ATOM 886 C C . VAL A 1 114 ? -1.707 -13.961 -12.305 1 98.31 114 VAL A C 1
ATOM 888 O O . VAL A 1 114 ? -0.873 -14.828 -12.562 1 98.31 114 VAL A O 1
ATOM 891 N N . GLN A 1 115 ? -1.834 -12.805 -12.992 1 97.88 115 GLN A N 1
ATOM 892 C CA . GLN A 1 115 ? -0.839 -12.438 -13.992 1 97.88 115 GLN A CA 1
ATOM 893 C C . GLN A 1 115 ? 0.357 -11.742 -13.352 1 97.88 115 GLN A C 1
ATOM 895 O O . GLN A 1 115 ? 0.198 -10.727 -12.664 1 97.88 115 GLN A O 1
ATOM 900 N N . PHE A 1 116 ? 1.527 -12.297 -13.609 1 98.19 116 PHE A N 1
ATOM 901 C CA . PHE A 1 116 ? 2.771 -11.711 -13.125 1 98.19 116 PHE A CA 1
ATOM 902 C C . PHE A 1 116 ? 3.578 -11.125 -14.273 1 98.19 116 PHE A C 1
ATOM 904 O O . PHE A 1 116 ? 3.65 -11.711 -15.359 1 98.19 116 PHE A O 1
ATOM 911 N N . VAL A 1 117 ? 4.082 -9.953 -14.062 1 97.81 117 VAL A N 1
ATOM 912 C CA . VAL A 1 117 ? 5.145 -9.43 -14.914 1 97.81 117 VAL A CA 1
ATOM 913 C C . VAL A 1 117 ? 6.5 -9.906 -14.406 1 97.81 117 VAL A C 1
ATOM 915 O O . VAL A 1 117 ? 6.809 -9.781 -13.219 1 97.81 117 VAL A O 1
ATOM 918 N N . ILE A 1 118 ? 7.293 -10.492 -15.273 1 97.62 118 ILE A N 1
ATOM 919 C CA . ILE A 1 118 ? 8.625 -10.961 -14.914 1 97.62 118 ILE A CA 1
ATOM 920 C C . ILE A 1 118 ? 9.641 -9.836 -15.094 1 97.62 118 ILE A C 1
ATOM 922 O O . ILE A 1 118 ? 9.891 -9.391 -16.219 1 97.62 118 ILE A O 1
ATOM 926 N N . VAL A 1 119 ? 10.172 -9.438 -13.984 1 96.12 119 VAL A N 1
ATOM 927 C CA . VAL A 1 119 ? 11.102 -8.312 -13.984 1 96.12 119 VAL A CA 1
ATOM 928 C C . VAL A 1 119 ? 12.516 -8.805 -13.664 1 96.12 119 VAL A C 1
ATOM 930 O O . VAL A 1 119 ? 12.719 -9.547 -12.703 1 96.12 119 VAL A O 1
ATOM 933 N N . LYS A 1 120 ? 13.414 -8.359 -14.555 1 93.31 120 LYS A N 1
ATOM 934 C CA . LYS A 1 120 ? 14.82 -8.695 -14.336 1 93.31 120 LYS A CA 1
ATOM 935 C C . LYS A 1 120 ? 15.547 -7.562 -13.609 1 93.31 120 LYS A C 1
ATOM 937 O O . LYS A 1 120 ? 16.109 -6.672 -14.25 1 93.31 120 LYS A O 1
ATOM 942 N N . SER A 1 121 ? 15.508 -7.52 -12.352 1 90.06 121 SER A N 1
ATOM 943 C CA . SER A 1 121 ? 16.172 -6.57 -11.461 1 90.06 121 SER A CA 1
ATOM 944 C C . SER A 1 121 ? 16.562 -7.234 -10.141 1 90.06 121 SER A C 1
ATOM 946 O O . SER A 1 121 ? 15.945 -8.211 -9.719 1 90.06 121 SER A O 1
ATOM 948 N N . LYS A 1 122 ? 17.641 -6.77 -9.609 1 89.19 122 LYS A N 1
ATOM 949 C CA . LYS A 1 122 ? 18.016 -7.238 -8.281 1 89.19 122 LYS A CA 1
ATOM 950 C C . LYS A 1 122 ? 17 -6.781 -7.234 1 89.19 122 LYS A C 1
ATOM 952 O O . LYS A 1 122 ? 16.562 -5.633 -7.254 1 89.19 122 LYS A O 1
ATOM 957 N N . SER A 1 123 ? 16.594 -7.781 -6.488 1 92.38 123 SER A N 1
ATOM 958 C CA . SER A 1 123 ? 15.648 -7.449 -5.43 1 92.38 123 SER A CA 1
ATOM 959 C C . SER A 1 123 ? 15.828 -8.367 -4.223 1 92.38 123 SER A C 1
ATOM 961 O O . SER A 1 123 ? 16.203 -9.531 -4.367 1 92.38 123 SER A O 1
ATOM 963 N N . ALA A 1 124 ? 15.594 -7.754 -3.049 1 93.44 124 ALA A N 1
ATOM 964 C CA . ALA A 1 124 ? 15.57 -8.539 -1.821 1 93.44 124 ALA A CA 1
ATOM 965 C C . ALA A 1 124 ? 14.297 -9.383 -1.731 1 93.44 124 ALA A C 1
ATOM 967 O O . ALA A 1 124 ? 14.203 -10.289 -0.905 1 93.44 124 ALA A O 1
ATOM 968 N N . TYR A 1 125 ? 13.344 -9.188 -2.582 1 96.69 125 TYR A N 1
ATOM 969 C CA . TYR A 1 125 ? 12.055 -9.875 -2.574 1 96.69 125 TYR A CA 1
ATOM 970 C C . TYR A 1 125 ? 11.945 -10.836 -3.752 1 96.69 125 TYR A C 1
ATOM 972 O O . TYR A 1 125 ? 12.594 -10.641 -4.781 1 96.69 125 TYR A O 1
ATOM 980 N N . ASN A 1 126 ? 11.148 -11.781 -3.504 1 97.94 126 ASN A N 1
ATOM 981 C CA . ASN A 1 126 ? 10.953 -12.781 -4.547 1 97.94 126 ASN A CA 1
ATOM 982 C C . ASN A 1 126 ? 9.797 -12.406 -5.473 1 97.94 126 ASN A C 1
ATOM 984 O O . ASN A 1 126 ? 9.766 -12.82 -6.633 1 97.94 126 ASN A O 1
ATOM 988 N N . ALA A 1 127 ? 8.891 -11.648 -4.965 1 98.19 127 ALA A N 1
ATOM 989 C CA . ALA A 1 127 ? 7.73 -11.18 -5.715 1 98.19 127 ALA A CA 1
ATOM 990 C C . ALA A 1 127 ? 7.137 -9.93 -5.078 1 98.19 127 ALA A C 1
ATOM 992 O O . ALA A 1 127 ? 7.5 -9.562 -3.959 1 98.19 127 ALA A O 1
ATOM 993 N N . ILE A 1 128 ? 6.297 -9.242 -5.789 1 97.94 128 ILE A N 1
ATOM 994 C CA . ILE A 1 128 ? 5.484 -8.133 -5.301 1 97.94 128 ILE A CA 1
ATOM 995 C C . ILE A 1 128 ? 4.012 -8.391 -5.605 1 97.94 128 ILE A C 1
ATOM 997 O O . ILE A 1 128 ? 3.646 -8.641 -6.758 1 97.94 128 ILE A O 1
ATOM 1001 N N . PHE A 1 129 ? 3.236 -8.469 -4.562 1 98.69 129 PHE A N 1
ATOM 1002 C CA . PHE A 1 129 ? 1.789 -8.445 -4.734 1 98.69 129 PHE A CA 1
ATOM 1003 C C . PHE A 1 129 ? 1.289 -7.008 -4.879 1 98.69 129 PHE A C 1
ATOM 1005 O O . PHE A 1 129 ? 1.254 -6.258 -3.9 1 98.69 129 PHE A O 1
ATOM 1012 N N . GLY A 1 130 ? 0.949 -6.645 -6.133 1 98.31 130 GLY A N 1
ATOM 1013 C CA . GLY A 1 130 ? 0.422 -5.32 -6.426 1 98.31 130 GLY A CA 1
ATOM 1014 C C . GLY A 1 130 ? -1.088 -5.242 -6.312 1 98.31 130 GLY A C 1
ATOM 1015 O O . GLY A 1 130 ? -1.718 -6.117 -5.711 1 98.31 130 GLY A O 1
ATOM 1016 N N . ARG A 1 131 ? -1.669 -4.152 -6.875 1 98.44 131 ARG A N 1
ATOM 1017 C CA . ARG A 1 131 ? -3.094 -3.865 -6.738 1 98.44 131 ARG A CA 1
ATOM 1018 C C . ARG A 1 131 ? -3.936 -4.934 -7.434 1 98.44 131 ARG A C 1
ATOM 1020 O O . ARG A 1 131 ? -4.973 -5.348 -6.91 1 98.44 131 ARG A O 1
ATOM 1027 N N . PRO A 1 132 ? -3.541 -5.488 -8.594 1 98.38 132 PRO A N 1
ATOM 1028 C CA . PRO A 1 132 ? -4.391 -6.492 -9.242 1 98.38 132 PRO A CA 1
ATOM 1029 C C . PRO A 1 132 ? -4.648 -7.707 -8.352 1 98.38 132 PRO A C 1
ATOM 1031 O O . PRO A 1 132 ? -5.793 -8.148 -8.219 1 98.38 132 PRO A O 1
ATOM 1034 N N . LEU A 1 133 ? -3.586 -8.227 -7.785 1 98.62 133 LEU A N 1
ATOM 1035 C CA . LEU A 1 133 ? -3.773 -9.367 -6.895 1 98.62 133 LEU A CA 1
ATOM 1036 C C . LEU A 1 133 ? -4.625 -8.984 -5.688 1 98.62 133 LEU A C 1
ATOM 1038 O O . LEU A 1 133 ? -5.488 -9.758 -5.262 1 98.62 133 LEU A O 1
ATOM 1042 N N . GLN A 1 134 ? -4.371 -7.82 -5.117 1 98.5 134 GLN A N 1
ATOM 1043 C CA . GLN A 1 134 ? -5.133 -7.363 -3.959 1 98.5 134 GLN A CA 1
ATOM 1044 C C . GLN A 1 134 ? -6.617 -7.242 -4.289 1 98.5 134 GLN A C 1
ATOM 1046 O O . GLN A 1 134 ? -7.469 -7.5 -3.438 1 98.5 134 GLN A O 1
ATOM 1051 N N . LEU A 1 135 ? -6.945 -6.902 -5.52 1 98.38 135 LEU A N 1
ATOM 1052 C CA . LEU A 1 135 ? -8.328 -6.805 -5.969 1 98.38 135 LEU A CA 1
ATOM 1053 C C . LEU A 1 135 ? -8.938 -8.188 -6.148 1 98.38 135 LEU A C 1
ATOM 1055 O O . LEU A 1 135 ? -10.078 -8.43 -5.738 1 98.38 135 LEU A O 1
ATOM 1059 N N . ILE A 1 136 ? -8.188 -9.102 -6.719 1 97.94 136 ILE A N 1
ATOM 1060 C CA . ILE A 1 136 ? -8.664 -10.453 -6.988 1 97.94 136 ILE A CA 1
ATOM 1061 C C . ILE A 1 136 ? -9.008 -11.148 -5.672 1 97.94 136 ILE A C 1
ATOM 1063 O O . ILE A 1 136 ? -10.055 -11.789 -5.559 1 97.94 136 ILE A O 1
ATOM 1067 N N . PHE A 1 137 ? -8.203 -10.969 -4.668 1 97.62 137 PHE A N 1
ATOM 1068 C CA . PHE A 1 137 ? -8.375 -11.656 -3.393 1 97.62 137 PHE A CA 1
ATOM 1069 C C . PHE A 1 137 ? -9.242 -10.828 -2.447 1 97.62 137 PHE A C 1
ATOM 1071 O O . PHE A 1 137 ? -9.664 -11.32 -1.398 1 97.62 137 PHE A O 1
ATOM 1078 N N . GLY A 1 138 ? -9.477 -9.578 -2.771 1 97.06 138 GLY A N 1
ATOM 1079 C CA . GLY A 1 138 ? -10.242 -8.711 -1.885 1 97.06 138 GLY A CA 1
ATOM 1080 C C . GLY A 1 138 ? -9.492 -8.352 -0.613 1 97.06 138 GLY A C 1
ATOM 1081 O O . GLY A 1 138 ? -10.078 -8.359 0.475 1 97.06 138 GLY A O 1
ATOM 1082 N N . ILE A 1 139 ? -8.281 -7.973 -0.742 1 98.06 139 ILE A N 1
ATOM 1083 C CA . ILE A 1 139 ? -7.383 -7.855 0.399 1 98.06 139 ILE A CA 1
ATOM 1084 C C . ILE A 1 139 ? -7.539 -6.48 1.042 1 98.06 139 ILE A C 1
ATOM 1086 O O . ILE A 1 139 ? -7.637 -5.469 0.343 1 98.06 139 ILE A O 1
ATOM 1090 N N . VAL A 1 140 ? -7.605 -6.434 2.34 1 98.56 140 VAL A N 1
ATOM 1091 C CA . VAL A 1 140 ? -7.418 -5.254 3.174 1 98.56 140 VAL A CA 1
ATOM 1092 C C . VAL A 1 140 ? -6.098 -5.359 3.934 1 98.56 140 VAL A C 1
ATOM 1094 O O . VAL A 1 140 ? -5.789 -6.402 4.512 1 98.56 140 VAL A O 1
ATOM 1097 N N . THR A 1 141 ? -5.289 -4.301 3.891 1 98.62 141 THR A N 1
ATOM 1098 C CA . THR A 1 141 ? -3.961 -4.355 4.488 1 98.62 141 THR A CA 1
ATOM 1099 C C . THR A 1 141 ? -3.854 -3.387 5.664 1 98.62 141 THR A C 1
ATOM 1101 O O . THR A 1 141 ? -4.516 -2.346 5.676 1 98.62 141 THR A O 1
ATOM 1104 N N . SER A 1 142 ? -3.016 -3.752 6.625 1 98.5 142 SER A N 1
ATOM 1105 C CA . SER A 1 142 ? -2.676 -2.871 7.738 1 98.5 142 SER A CA 1
ATOM 1106 C C . SER A 1 142 ? -1.179 -2.9 8.023 1 98.5 142 SER A C 1
ATOM 1108 O O . SER A 1 142 ? -0.655 -3.902 8.516 1 98.5 142 SER A O 1
ATOM 1110 N N . ILE A 1 143 ? -0.506 -1.804 7.785 1 98.25 143 ILE A N 1
ATOM 1111 C CA . ILE A 1 143 ? 0.916 -1.703 8.094 1 98.25 143 ILE A CA 1
ATOM 1112 C C . ILE A 1 143 ? 1.113 -1.71 9.609 1 98.25 143 ILE A C 1
ATOM 1114 O O . ILE A 1 143 ? 1.972 -2.428 10.125 1 98.25 143 ILE A O 1
ATOM 1118 N N . PRO A 1 144 ? 0.259 -0.956 10.398 1 97.5 144 PRO A N 1
ATOM 1119 C CA . PRO A 1 144 ? 0.409 -1.013 11.852 1 97.5 144 PRO A CA 1
ATOM 1120 C C . PRO A 1 144 ? 0.369 -2.439 12.391 1 97.5 144 PRO A C 1
ATOM 1122 O O . PRO A 1 144 ? 1.109 -2.771 13.32 1 97.5 144 PRO A O 1
ATOM 1125 N N . HIS A 1 145 ? -0.423 -3.271 11.812 1 97.81 145 HIS A N 1
ATOM 1126 C CA . HIS A 1 145 ? -0.613 -4.621 12.328 1 97.81 145 HIS A CA 1
ATOM 1127 C C . HIS A 1 145 ? 0.299 -5.617 11.625 1 97.81 145 HIS A C 1
ATOM 1129 O O . HIS A 1 145 ? 0.426 -6.766 12.055 1 97.81 145 HIS A O 1
ATOM 1135 N N . LEU A 1 146 ? 0.858 -5.211 10.461 1 98.06 146 LEU A N 1
ATOM 1136 C CA . LEU A 1 146 ? 1.674 -6.078 9.617 1 98.06 146 LEU A CA 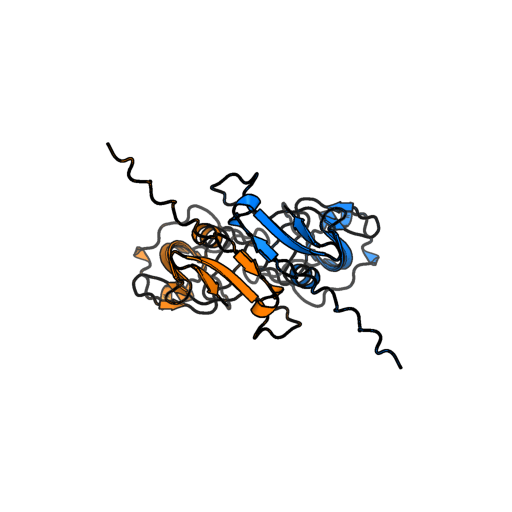1
ATOM 1137 C C . LEU A 1 146 ? 0.903 -7.332 9.219 1 98.06 146 LEU A C 1
ATOM 1139 O O . LEU A 1 146 ? 1.422 -8.445 9.328 1 98.06 146 LEU A O 1
ATOM 1143 N N . LYS A 1 147 ? -0.381 -7.098 8.742 1 98.19 147 LYS A N 1
ATOM 1144 C CA . LYS A 1 147 ? -1.277 -8.18 8.344 1 98.19 147 LYS A CA 1
ATOM 1145 C C . LYS A 1 147 ? -2.154 -7.766 7.168 1 98.19 147 LYS A C 1
ATOM 1147 O O . LYS A 1 147 ? -2.432 -6.578 6.98 1 98.19 147 LYS A O 1
ATOM 1152 N N . LEU A 1 148 ? -2.488 -8.719 6.387 1 98.5 148 LEU A N 1
ATOM 1153 C CA . LEU A 1 148 ? -3.582 -8.531 5.441 1 98.5 148 LEU A CA 1
ATOM 1154 C C . LEU A 1 148 ? -4.707 -9.523 5.707 1 98.5 148 LEU A C 1
ATOM 1156 O O . LEU A 1 148 ? -4.477 -10.594 6.277 1 98.5 148 LEU A O 1
ATOM 1160 N N . LYS A 1 149 ? -5.914 -9.141 5.418 1 98.25 149 LYS A N 1
ATOM 1161 C CA . LYS A 1 149 ? -7.105 -9.969 5.582 1 98.25 149 LYS A CA 1
ATOM 1162 C C . LYS A 1 149 ? -7.938 -9.992 4.305 1 98.25 149 LYS A C 1
ATOM 1164 O O . LYS A 1 149 ? -7.965 -9.008 3.557 1 98.25 149 LYS A O 1
ATOM 1169 N N . PHE A 1 150 ? -8.609 -11.086 4.074 1 97.62 150 PHE A N 1
ATOM 1170 C CA . PHE A 1 150 ? -9.516 -11.219 2.939 1 97.62 150 PHE A CA 1
ATOM 1171 C C . PHE A 1 150 ? -10.547 -12.305 3.199 1 97.62 150 PHE A C 1
ATOM 1173 O O . PHE A 1 150 ? -10.375 -13.141 4.094 1 97.62 150 PHE A O 1
ATOM 1180 N N . HIS A 1 151 ? -11.57 -12.281 2.402 1 96 151 HIS A N 1
ATOM 1181 C CA . HIS A 1 151 ? -12.641 -13.266 2.557 1 96 151 HIS A CA 1
ATOM 1182 C C . HIS A 1 151 ? -12.281 -14.57 1.861 1 9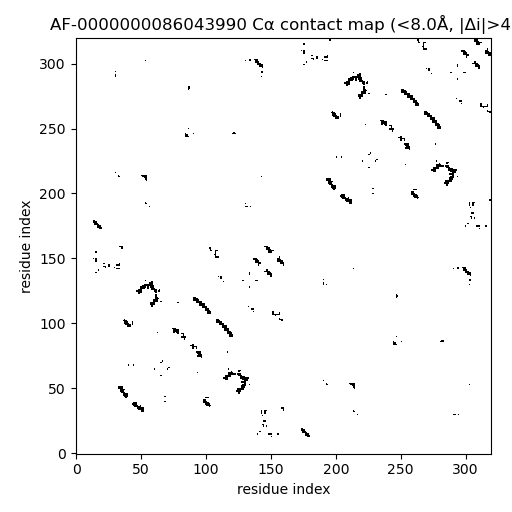6 151 HIS A C 1
ATOM 1184 O O . HIS A 1 151 ? -11.703 -14.562 0.771 1 96 151 HIS A O 1
ATOM 1190 N N . THR A 1 152 ? -12.617 -15.617 2.51 1 95.06 152 THR A N 1
ATOM 1191 C CA . THR A 1 152 ? -12.625 -16.953 1.923 1 95.06 152 THR A CA 1
ATOM 1192 C C . THR A 1 152 ? -13.984 -17.625 2.111 1 95.06 152 THR A C 1
ATOM 1194 O O . THR A 1 152 ? -14.828 -17.125 2.857 1 95.06 152 THR A O 1
ATOM 1197 N N . PRO A 1 153 ? -14.273 -18.734 1.45 1 89.75 153 PRO A N 1
ATOM 1198 C CA . PRO A 1 153 ? -15.547 -19.438 1.624 1 89.75 153 PRO A CA 1
ATOM 1199 C C . PRO A 1 153 ? -15.781 -19.875 3.064 1 89.75 153 PRO A C 1
ATOM 1201 O O . PRO A 1 153 ? -16.938 -20.047 3.48 1 89.75 153 PRO A O 1
ATOM 1204 N N . THR A 1 154 ? -14.719 -20 3.838 1 92.62 154 THR A N 1
ATOM 1205 C CA . THR A 1 154 ? -14.867 -20.547 5.184 1 92.62 154 THR A CA 1
ATOM 1206 C C . THR A 1 154 ? -14.617 -19.469 6.234 1 92.62 154 THR A C 1
ATOM 1208 O O . THR A 1 154 ? -14.453 -19.766 7.418 1 92.62 154 THR A O 1
ATOM 1211 N N . GLY A 1 155 ? -14.547 -18.234 5.832 1 93.31 155 GLY A N 1
ATOM 1212 C CA . GLY A 1 155 ? -14.344 -17.141 6.762 1 93.31 155 GLY A CA 1
ATOM 1213 C C . GLY A 1 155 ? -13.258 -16.172 6.32 1 93.31 155 GLY A C 1
ATOM 1214 O O . GLY A 1 155 ? -12.836 -16.203 5.164 1 93.31 155 GLY A O 1
ATOM 1215 N N . VAL A 1 156 ? -12.859 -15.305 7.254 1 95.62 156 VAL A N 1
ATOM 1216 C CA . VAL A 1 156 ? -11.836 -14.312 6.957 1 95.62 156 VAL A CA 1
ATOM 1217 C C . VAL A 1 156 ? -10.453 -14.906 7.203 1 95.62 156 VAL A C 1
ATOM 1219 O O . VAL A 1 156 ? -10.203 -15.508 8.25 1 95.62 156 VAL A O 1
ATOM 1222 N N . SER A 1 157 ? -9.641 -14.828 6.191 1 97.06 157 SER A N 1
ATOM 1223 C CA . SER A 1 157 ? -8.242 -15.242 6.324 1 97.06 157 SER A CA 1
ATOM 1224 C C . SER A 1 157 ? -7.371 -14.102 6.824 1 97.06 157 SER A C 1
ATOM 1226 O O . SER A 1 157 ? -7.59 -12.938 6.461 1 97.06 157 SER A O 1
ATOM 1228 N N . VAL A 1 158 ? -6.422 -14.375 7.699 1 96.69 158 VAL A N 1
ATOM 1229 C CA . VAL A 1 158 ? -5.395 -13.453 8.172 1 96.69 158 VAL A CA 1
ATOM 1230 C C . VAL A 1 158 ? -4.016 -13.945 7.754 1 96.69 158 VAL A C 1
ATOM 1232 O O . VAL A 1 158 ? -3.633 -15.078 8.062 1 96.69 158 VAL A O 1
ATOM 1235 N N . VAL A 1 159 ? -3.301 -13.117 6.98 1 96.06 159 VAL A N 1
ATOM 1236 C CA . VAL A 1 159 ? -1.977 -13.5 6.5 1 96.06 159 VAL A CA 1
ATOM 1237 C C . VAL A 1 159 ? -0.933 -12.523 7.035 1 96.06 159 VAL A C 1
ATOM 1239 O O . VAL A 1 159 ? -1.16 -11.305 7.051 1 96.06 159 VAL A O 1
ATOM 1242 N N . CYS A 1 160 ? 0.186 -12.992 7.637 1 90.94 160 CYS A N 1
ATOM 1243 C CA . CYS A 1 160 ? 1.254 -12.164 8.18 1 90.94 160 CYS A CA 1
ATOM 1244 C C . CYS A 1 160 ? 2.617 -12.797 7.934 1 90.94 160 CYS A C 1
ATOM 1246 O O . CYS A 1 160 ? 2.711 -13.992 7.672 1 90.94 160 CYS A O 1
ATOM 1248 N N . MET B 1 1 ? -14.883 5.168 54.188 1 37.19 1 MET B N 1
ATOM 1249 C CA . MET B 1 1 ? -14.141 5.656 53.031 1 37.19 1 MET B CA 1
ATOM 1250 C C . MET B 1 1 ? -14.68 5.047 51.719 1 37.19 1 MET B C 1
ATOM 1252 O O . MET B 1 1 ? -14.586 3.836 51.531 1 37.19 1 MET B O 1
ATOM 1256 N N . ASP B 1 2 ? -15.742 5.59 51.094 1 43.97 2 ASP B N 1
ATOM 1257 C CA . ASP B 1 2 ? -16.484 5.168 49.906 1 43.97 2 ASP B CA 1
ATOM 1258 C C . ASP B 1 2 ? -15.586 5.105 48.688 1 43.97 2 ASP B C 1
ATOM 1260 O O . ASP B 1 2 ? -14.891 6.078 48.375 1 43.97 2 ASP B O 1
ATOM 1264 N N . GLU B 1 3 ? -15.102 3.898 48.312 1 45.69 3 GLU B N 1
ATOM 1265 C CA . GLU B 1 3 ? -14.312 3.643 47.125 1 45.69 3 GLU B CA 1
ATOM 1266 C C . GLU B 1 3 ? -14.992 4.23 45.875 1 45.69 3 GLU B C 1
ATOM 1268 O O . GLU B 1 3 ? -16.141 3.889 45.562 1 45.69 3 GLU B O 1
ATOM 1273 N N . ILE B 1 4 ? -14.75 5.516 45.594 1 48.91 4 ILE B N 1
ATOM 1274 C CA . ILE B 1 4 ? -15.211 6.102 44.344 1 48.91 4 ILE B CA 1
ATOM 1275 C C . ILE B 1 4 ? -14.883 5.156 43.188 1 48.91 4 ILE B C 1
ATOM 1277 O O . ILE B 1 4 ? -13.734 4.738 43.031 1 48.91 4 ILE B O 1
ATOM 1281 N N . PRO B 1 5 ? -15.867 4.406 42.719 1 48.34 5 PRO B N 1
ATOM 1282 C CA . PRO B 1 5 ? -15.578 3.518 41.594 1 48.34 5 PRO B CA 1
ATOM 1283 C C . PRO B 1 5 ? -14.797 4.211 40.469 1 48.34 5 PRO B C 1
ATOM 1285 O O . PRO B 1 5 ? -15 5.402 40.219 1 48.34 5 PRO B O 1
ATOM 1288 N N . THR B 1 6 ? -13.547 3.906 40.25 1 46.22 6 THR B N 1
ATOM 1289 C CA . THR B 1 6 ? -12.781 4.363 39.094 1 46.22 6 THR B CA 1
ATOM 1290 C C . THR B 1 6 ? -13.609 4.262 37.844 1 46.22 6 THR B C 1
ATOM 1292 O O . THR B 1 6 ? -14.25 3.238 37.594 1 46.22 6 THR B O 1
ATOM 1295 N N . PRO B 1 7 ? -14.125 5.328 37.312 1 36.38 7 PRO B N 1
ATOM 1296 C CA . PRO B 1 7 ? -14.898 5.215 36.062 1 36.38 7 PRO B CA 1
ATOM 1297 C C . PRO B 1 7 ? -14.273 4.246 35.094 1 36.38 7 PRO B C 1
ATOM 1299 O O . PRO B 1 7 ? -13.047 4.109 35.031 1 36.38 7 PRO B O 1
ATOM 1302 N N . LYS B 1 8 ? -14.922 3.088 34.844 1 40.91 8 LYS B N 1
ATOM 1303 C CA . LYS B 1 8 ? -14.523 2.166 33.781 1 40.91 8 LYS B CA 1
ATOM 1304 C C . LYS B 1 8 ? -14.117 2.924 32.531 1 40.91 8 LYS B C 1
ATOM 1306 O O . LYS B 1 8 ? -14.875 3.744 32 1 40.91 8 LYS B O 1
ATOM 1311 N N . LYS B 1 9 ? -12.836 3.193 32.344 1 41.03 9 LYS B N 1
ATOM 1312 C CA . LYS B 1 9 ? -12.367 3.758 31.062 1 41.03 9 LYS B CA 1
ATOM 1313 C C . LYS B 1 9 ? -13.234 3.301 29.906 1 41.03 9 LYS B C 1
ATOM 1315 O O . LYS B 1 9 ? -13.508 2.109 29.75 1 41.03 9 LYS B O 1
ATOM 1320 N N . ALA B 1 10 ? -14.047 4.129 29.344 1 42.84 10 ALA B N 1
ATOM 1321 C CA . ALA B 1 10 ? -14.82 3.844 28.141 1 42.84 10 ALA B CA 1
ATOM 1322 C C . ALA B 1 10 ? -14.016 3.014 27.141 1 42.84 10 ALA B C 1
ATOM 1324 O O . ALA B 1 10 ? -12.867 3.344 26.844 1 42.84 10 ALA B O 1
ATOM 1325 N N . HIS B 1 11 ? -14.172 1.774 27.125 1 43.44 11 HIS B N 1
ATOM 1326 C CA . HIS B 1 11 ? -13.523 0.917 26.141 1 43.44 11 HIS B CA 1
ATOM 1327 C C . HIS B 1 11 ? -13.633 1.505 24.75 1 43.44 11 HIS B C 1
ATOM 1329 O O . HIS B 1 11 ? -14.734 1.669 24.219 1 43.44 11 HIS B O 1
ATOM 1335 N N . VAL B 1 12 ? -12.906 2.594 24.391 1 49.19 12 VAL B N 1
ATOM 1336 C CA . VAL B 1 12 ? -12.859 3.084 23.016 1 49.19 12 VAL B CA 1
ATOM 1337 C C . VAL B 1 12 ? -12.727 1.909 22.047 1 49.19 12 VAL B C 1
ATOM 1339 O O . VAL B 1 12 ? -11.789 1.116 22.156 1 49.19 12 VAL B O 1
ATOM 1342 N N . ASP B 1 13 ? -13.812 1.421 21.547 1 57.53 13 ASP B N 1
ATOM 1343 C CA . ASP B 1 13 ? -13.867 0.388 20.531 1 57.53 13 ASP B CA 1
ATOM 1344 C C . ASP B 1 13 ? -12.859 0.673 19.406 1 57.53 13 ASP B C 1
ATOM 1346 O O . ASP B 1 13 ? -13.039 1.615 18.641 1 57.53 13 ASP B O 1
ATOM 1350 N N . HIS B 1 14 ? -11.656 0.193 19.391 1 75.19 14 HIS B N 1
ATOM 1351 C CA . HIS B 1 14 ? -10.508 0.399 18.516 1 75.19 14 HIS B CA 1
ATOM 1352 C C . HIS B 1 14 ? -10.57 -0.513 17.297 1 75.19 14 HIS B C 1
ATOM 1354 O O . HIS B 1 14 ? -9.539 -0.953 16.797 1 75.19 14 HIS B O 1
ATOM 1360 N N . THR B 1 15 ? -11.898 -0.747 16.891 1 91.94 15 THR B N 1
ATOM 1361 C CA . THR B 1 15 ? -12.039 -1.702 15.797 1 91.94 15 THR B CA 1
ATOM 1362 C C . THR B 1 15 ? -12.211 -0.978 14.461 1 91.94 15 THR B C 1
ATOM 1364 O O . THR B 1 15 ? -13 -0.038 14.359 1 91.94 15 THR B O 1
ATOM 1367 N N . ILE B 1 16 ? -11.438 -1.271 13.508 1 96.38 16 ILE B N 1
ATOM 1368 C CA . ILE B 1 16 ? -11.602 -0.814 12.133 1 96.38 16 ILE B CA 1
ATOM 1369 C C . ILE B 1 16 ? -12.32 -1.887 11.32 1 96.38 16 ILE B C 1
ATOM 1371 O O . ILE B 1 16 ? -11.914 -3.053 11.328 1 96.38 16 ILE B O 1
ATOM 1375 N N . ILE B 1 17 ? -13.391 -1.471 10.586 1 97.06 17 ILE B N 1
ATOM 1376 C CA . ILE B 1 17 ? -14.227 -2.416 9.867 1 97.06 17 ILE B CA 1
ATOM 1377 C C . ILE B 1 17 ? -14.328 -2.006 8.398 1 97.06 17 ILE B C 1
ATOM 1379 O O . ILE B 1 17 ? -14.508 -0.825 8.086 1 97.06 17 ILE B O 1
ATOM 1383 N N . PHE B 1 18 ? -14.156 -2.938 7.5 1 97.19 18 PHE B N 1
ATOM 1384 C CA . PHE B 1 18 ? -14.492 -2.795 6.09 1 97.19 18 PHE B CA 1
ATOM 1385 C C . PHE B 1 18 ? -15.602 -3.762 5.699 1 97.19 18 PHE B C 1
ATOM 1387 O O . PHE B 1 18 ? -15.523 -4.957 5.984 1 97.19 18 PHE B O 1
ATOM 1394 N N . ASP B 1 19 ? -16.594 -3.297 5.098 1 95.12 19 ASP B N 1
ATOM 1395 C CA . ASP B 1 19 ? -17.688 -4.133 4.629 1 95.12 19 ASP B CA 1
ATOM 1396 C C . ASP B 1 19 ? -18.281 -3.584 3.334 1 95.12 19 ASP B C 1
ATOM 1398 O O . ASP B 1 19 ? -17.703 -2.707 2.697 1 95.12 19 ASP B O 1
ATOM 1402 N N . ASP B 1 20 ? -19.453 -4.133 2.906 1 93.62 20 ASP B N 1
ATOM 1403 C CA . ASP B 1 20 ? -20.031 -3.795 1.61 1 93.62 20 ASP B CA 1
ATOM 1404 C C . ASP B 1 20 ? -20.469 -2.332 1.569 1 93.62 20 ASP B C 1
ATOM 1406 O O . ASP B 1 20 ? -20.531 -1.725 0.498 1 93.62 20 ASP B O 1
ATOM 1410 N N . SER B 1 21 ? -20.797 -1.786 2.736 1 94.19 21 SER B N 1
ATOM 1411 C CA . SER B 1 21 ? -21.172 -0.377 2.75 1 94.19 21 SER B CA 1
ATOM 1412 C C . SER B 1 21 ? -20.016 0.512 2.305 1 94.19 21 SER B C 1
ATOM 1414 O O . SER B 1 21 ? -20.234 1.617 1.804 1 94.19 21 SER B O 1
ATOM 1416 N N . ASP B 1 22 ? -18.797 0.028 2.414 1 95.62 22 ASP B N 1
ATOM 1417 C CA . ASP B 1 22 ? -17.609 0.788 2.021 1 95.62 22 ASP B CA 1
ATOM 1418 C C . ASP B 1 22 ? -17.453 0.798 0.503 1 95.62 22 ASP B C 1
ATOM 1420 O O . ASP B 1 22 ? -16.625 1.544 -0.03 1 95.62 22 ASP B O 1
ATOM 1424 N N . LEU B 1 23 ? -18.203 0.038 -0.186 1 95.38 23 LEU B N 1
ATOM 1425 C CA . LEU B 1 23 ? -18.125 -0.009 -1.642 1 95.38 23 LEU B CA 1
ATOM 1426 C C . LEU B 1 23 ? -19 1.061 -2.273 1 95.38 23 LEU B C 1
ATOM 1428 O O . LEU B 1 23 ? -18.953 1.274 -3.488 1 95.38 23 LEU B O 1
ATOM 1432 N N . GLU B 1 24 ? -19.766 1.652 -1.441 1 93.31 24 GLU B N 1
ATOM 1433 C CA . GLU B 1 24 ? -20.625 2.707 -1.977 1 93.31 24 GLU B CA 1
ATOM 1434 C C . GLU B 1 24 ? -19.797 3.775 -2.693 1 93.31 24 GLU B C 1
ATOM 1436 O O . GLU B 1 24 ? -18.797 4.27 -2.152 1 93.31 24 GLU B O 1
ATOM 1441 N N . GLY B 1 25 ? -20.141 4.113 -3.979 1 93.12 25 GLY B N 1
ATOM 1442 C CA . GLY B 1 25 ? -19.453 5.137 -4.754 1 93.12 25 GLY B CA 1
ATOM 1443 C C . GLY B 1 25 ? -18.25 4.602 -5.508 1 93.12 25 GLY B C 1
ATOM 1444 O O . GLY B 1 25 ? -17.578 5.352 -6.223 1 93.12 25 GLY B O 1
ATOM 1445 N N . VAL B 1 26 ? -17.984 3.359 -5.262 1 94.75 26 VAL B N 1
ATOM 1446 C CA . VAL B 1 26 ? -16.859 2.744 -5.949 1 94.75 26 VAL B CA 1
ATOM 1447 C C . VAL B 1 26 ? -17.344 1.979 -7.176 1 94.75 26 VAL B C 1
ATOM 1449 O O . VAL B 1 26 ? -18.219 1.108 -7.066 1 94.75 26 VAL B O 1
ATOM 1452 N N . LYS B 1 27 ? -16.891 2.35 -8.297 1 94.88 27 LYS B N 1
ATOM 1453 C CA . LYS B 1 27 ? -17.219 1.627 -9.531 1 94.88 27 LYS B CA 1
ATOM 1454 C C . LYS B 1 27 ? -16.375 0.354 -9.648 1 94.88 27 LYS B C 1
ATOM 1456 O O . LYS B 1 27 ? -15.156 0.417 -9.734 1 94.88 27 LYS B O 1
ATOM 1461 N N . ILE B 1 28 ? -17.031 -0.783 -9.656 1 91.81 28 ILE B N 1
ATOM 1462 C CA . ILE B 1 28 ? -16.344 -2.064 -9.742 1 91.81 28 ILE B CA 1
ATOM 1463 C C . ILE B 1 28 ? -16.641 -2.721 -11.086 1 91.81 28 ILE B C 1
ATOM 1465 O O . ILE B 1 28 ? -17.734 -2.557 -11.633 1 91.81 28 ILE B O 1
ATOM 1469 N N . PRO B 1 29 ? -15.766 -3.395 -11.609 1 92.81 29 PRO B N 1
ATOM 1470 C CA . PRO B 1 29 ? -14.367 -3.566 -11.195 1 92.81 29 PRO B CA 1
ATOM 1471 C C . PRO B 1 29 ? -13.516 -2.328 -11.461 1 92.81 29 PRO B C 1
ATOM 1473 O O . PRO B 1 29 ? -13.906 -1.465 -12.25 1 92.81 29 PRO B O 1
ATOM 1476 N N . HIS B 1 30 ? -12.43 -2.096 -10.711 1 95.81 30 HIS B N 1
ATOM 1477 C CA . HIS B 1 30 ? -11.477 -1.014 -10.922 1 95.81 30 HIS B CA 1
ATOM 1478 C C . HIS B 1 30 ? -10.039 -1.496 -10.727 1 95.81 30 HIS B C 1
ATOM 1480 O O . HIS B 1 30 ? -9.82 -2.615 -10.266 1 95.81 30 HIS B O 1
ATOM 1486 N N . GLN B 1 31 ? -9.07 -0.717 -11.133 1 94.62 31 GLN B N 1
ATOM 1487 C CA . GLN B 1 31 ? -7.645 -0.888 -10.859 1 94.62 31 GLN B CA 1
ATOM 1488 C C . GLN B 1 31 ? -7.02 0.411 -10.359 1 94.62 31 GLN B C 1
ATOM 1490 O O . GLN B 1 31 ? -5.844 0.674 -10.609 1 94.62 31 GLN B O 1
ATOM 1495 N N . ASP B 1 32 ? -7.836 1.174 -9.766 1 96.38 32 ASP B N 1
ATOM 1496 C CA . ASP B 1 32 ? -7.469 2.535 -9.391 1 96.38 32 ASP B CA 1
ATOM 1497 C C . ASP B 1 32 ? -6.465 2.535 -8.234 1 96.38 32 ASP B C 1
ATOM 1499 O O . ASP B 1 32 ? -6.371 1.559 -7.488 1 96.38 32 ASP B O 1
ATOM 1503 N N . LEU B 1 33 ? -5.703 3.619 -8.148 1 97.25 33 LEU B N 1
ATOM 1504 C CA . LEU B 1 33 ? -4.852 3.92 -7.004 1 97.25 33 LEU B CA 1
ATOM 1505 C C . LEU B 1 33 ? -5.668 4.492 -5.852 1 97.25 33 LEU B C 1
ATOM 1507 O O . LEU B 1 33 ? -6.73 5.082 -6.07 1 97.25 33 LEU B O 1
ATOM 1511 N N . LEU B 1 34 ? -5.195 4.203 -4.668 1 98.25 34 LEU B N 1
ATOM 1512 C CA . LEU B 1 34 ? -5.75 4.906 -3.514 1 98.25 34 LEU B CA 1
ATOM 1513 C C . LEU B 1 34 ? -5.121 6.289 -3.367 1 98.25 34 LEU B C 1
ATOM 1515 O O . LEU B 1 34 ? -3.969 6.414 -2.951 1 98.25 34 LEU B O 1
ATOM 1519 N N . VAL B 1 35 ? -5.855 7.312 -3.777 1 98.31 35 VAL B N 1
ATOM 1520 C CA . VAL B 1 35 ? -5.406 8.703 -3.785 1 98.31 35 VAL B CA 1
ATOM 1521 C C . VAL B 1 35 ? -6.309 9.539 -2.885 1 98.31 35 VAL B C 1
ATOM 1523 O O . VAL B 1 35 ? -7.535 9.484 -3.002 1 98.31 35 VAL B O 1
ATOM 1526 N N . VAL B 1 36 ? -5.672 10.305 -2.051 1 98.31 36 VAL B N 1
ATOM 1527 C CA . VAL B 1 36 ? -6.469 11.047 -1.08 1 98.31 36 VAL B CA 1
ATOM 1528 C C . VAL B 1 36 ? -6.027 12.508 -1.052 1 98.31 36 VAL B C 1
ATOM 1530 O O . VAL B 1 36 ? -5.133 12.906 -1.802 1 98.31 36 VAL B O 1
ATOM 1533 N N . ASN B 1 37 ? -6.75 13.281 -0.287 1 98.25 37 ASN B N 1
ATOM 1534 C CA . ASN B 1 37 ? -6.398 14.664 0.029 1 98.25 37 ASN B CA 1
ATOM 1535 C C . ASN B 1 37 ? -6.09 14.836 1.514 1 98.25 37 ASN B C 1
ATOM 1537 O O . ASN B 1 37 ? -6.562 14.055 2.344 1 98.25 37 ASN B O 1
ATOM 1541 N N . ALA B 1 38 ? -5.367 15.828 1.811 1 98.25 38 ALA B N 1
ATOM 1542 C CA . ALA B 1 38 ? -5.051 16.125 3.203 1 98.25 38 ALA B CA 1
ATOM 1543 C C . ALA B 1 38 ? -4.648 17.594 3.371 1 98.25 38 ALA B C 1
ATOM 1545 O O . ALA B 1 38 ? -4.23 18.234 2.41 1 98.25 38 ALA B O 1
ATOM 1546 N N . GLY B 1 39 ? -4.906 18.062 4.605 1 97.94 39 GLY B N 1
ATOM 1547 C CA . GLY B 1 39 ? -4.293 19.328 4.965 1 97.94 39 GLY B CA 1
ATOM 1548 C C . GLY B 1 39 ? -2.826 19.203 5.328 1 97.94 39 GLY B C 1
ATOM 1549 O O . GLY B 1 39 ? -2.457 18.359 6.152 1 97.94 39 GLY B O 1
ATOM 1550 N N . ILE B 1 40 ? -1.959 20.047 4.711 1 97.88 40 ILE B N 1
ATOM 1551 C CA . ILE B 1 40 ? -0.53 19.969 4.992 1 97.88 40 ILE B CA 1
ATOM 1552 C C . ILE B 1 40 ? 0.025 21.375 5.262 1 97.88 40 ILE B C 1
ATOM 1554 O O . ILE B 1 40 ? -0.288 22.312 4.539 1 97.88 40 ILE B O 1
ATOM 1558 N N . GLY B 1 41 ? 0.871 21.406 6.262 1 94.12 41 GLY B N 1
ATOM 1559 C CA . GLY B 1 41 ? 1.562 22.656 6.566 1 94.12 41 GLY B CA 1
ATOM 1560 C C . GLY B 1 41 ? 0.865 23.484 7.629 1 94.12 41 GLY B C 1
ATOM 1561 O O . GLY B 1 41 ? -0.25 23.156 8.039 1 94.12 41 GLY B O 1
ATOM 1562 N N . ASP B 1 42 ? 1.537 24.594 7.992 1 85.5 42 ASP B N 1
ATOM 1563 C CA . ASP B 1 42 ? 1.047 25.453 9.07 1 85.5 42 ASP B CA 1
ATOM 1564 C C . ASP B 1 42 ? -0.257 26.141 8.672 1 85.5 42 ASP B C 1
ATOM 1566 O O . ASP B 1 42 ? -1.121 26.375 9.516 1 85.5 42 ASP B O 1
ATOM 1570 N N . SER B 1 43 ? -0.418 26.453 7.395 1 85.31 43 SER B N 1
ATOM 1571 C CA . SER B 1 43 ? -1.631 27.109 6.93 1 85.31 43 SER B CA 1
ATOM 1572 C C . SER B 1 43 ? -2.693 26.094 6.52 1 85.31 43 SER B C 1
ATOM 1574 O O . SER B 1 43 ? -3.746 26.469 5.996 1 85.31 43 SER B O 1
ATOM 1576 N N . CYS B 1 44 ? -2.449 24.844 6.66 1 85.81 44 CYS B N 1
ATOM 1577 C CA . CYS B 1 44 ? -3.359 23.75 6.352 1 85.81 44 CYS B CA 1
ATOM 1578 C C . CYS B 1 44 ? -3.811 23.812 4.898 1 85.81 44 CYS B C 1
ATOM 1580 O O . CYS B 1 44 ? -5.012 23.797 4.617 1 85.81 44 CYS B O 1
ATOM 1582 N N . TYR B 1 45 ? -2.912 23.812 3.967 1 94 45 TYR B N 1
ATOM 1583 C CA . TYR B 1 45 ? -3.234 23.75 2.547 1 94 45 TYR B CA 1
ATOM 1584 C C . TYR B 1 45 ? -3.91 22.422 2.211 1 94 45 TYR B C 1
ATOM 1586 O O . TYR B 1 45 ? -3.506 21.359 2.707 1 94 45 TYR B O 1
ATOM 1594 N N . ASN B 1 46 ? -4.957 22.562 1.463 1 96.44 46 ASN B N 1
ATOM 1595 C CA . ASN B 1 46 ? -5.566 21.328 0.961 1 96.44 46 ASN B CA 1
ATOM 1596 C C . ASN B 1 46 ? -4.77 20.734 -0.198 1 96.44 46 ASN B C 1
ATOM 1598 O O . ASN B 1 46 ? -4.945 21.141 -1.349 1 96.44 46 ASN B O 1
ATOM 1602 N N . VAL B 1 47 ? -3.883 19.828 0.124 1 98.12 47 VAL B N 1
ATOM 1603 C CA . VAL B 1 47 ? -3.084 19.156 -0.9 1 98.12 47 VAL B CA 1
ATOM 1604 C C . VAL B 1 47 ? -3.865 17.984 -1.482 1 98.12 47 VAL B C 1
ATOM 1606 O O . VAL B 1 47 ? -4.301 17.094 -0.748 1 98.12 47 VAL B O 1
ATOM 1609 N N . LYS B 1 48 ? -4.027 18 -2.816 1 97.94 48 LYS B N 1
ATOM 1610 C CA . LYS B 1 48 ? -4.773 16.953 -3.518 1 97.94 48 LYS B CA 1
ATOM 1611 C C . LYS B 1 48 ? -3.836 15.922 -4.125 1 97.94 48 LYS B C 1
ATOM 1613 O O . LYS B 1 48 ? -2.615 16.078 -4.09 1 97.94 48 LYS B O 1
ATOM 1618 N N . ARG B 1 49 ? -4.406 14.773 -4.535 1 98.06 49 ARG B N 1
ATOM 1619 C CA . ARG B 1 49 ? -3.729 13.734 -5.301 1 98.06 49 ARG B CA 1
ATOM 1620 C C . ARG B 1 49 ? -2.52 13.195 -4.543 1 98.06 49 ARG B C 1
ATOM 1622 O O . ARG B 1 49 ? -1.409 13.164 -5.074 1 98.06 49 ARG B O 1
ATOM 1629 N N . ILE B 1 50 ? -2.768 12.812 -3.354 1 98.62 50 ILE B N 1
ATOM 1630 C CA . ILE B 1 50 ? -1.744 12.156 -2.551 1 98.62 50 ILE B CA 1
ATOM 1631 C C . ILE B 1 50 ? -1.877 10.641 -2.693 1 98.62 50 ILE B C 1
ATOM 1633 O O . ILE B 1 50 ? -2.916 10.062 -2.354 1 98.62 50 ILE B O 1
ATOM 1637 N N . LEU B 1 51 ? -0.854 9.992 -3.219 1 98.12 51 LEU B N 1
ATOM 1638 C CA . LEU B 1 51 ? -0.839 8.539 -3.354 1 98.12 51 LEU B CA 1
ATOM 1639 C C . LEU B 1 51 ? -0.564 7.871 -2.012 1 98.12 51 LEU B C 1
ATOM 1641 O O . LEU B 1 51 ? 0.343 8.281 -1.284 1 98.12 51 LEU B O 1
ATOM 1645 N N . VAL B 1 52 ? -1.398 6.906 -1.588 1 98.56 52 VAL B N 1
ATOM 1646 C CA . VAL B 1 52 ? -1.1 6.066 -0.432 1 98.56 52 VAL B CA 1
ATOM 1647 C C . VAL B 1 52 ? -0.334 4.824 -0.88 1 98.56 52 VAL B C 1
ATOM 1649 O O . VAL B 1 52 ? -0.832 4.039 -1.691 1 98.56 52 VAL B O 1
ATOM 1652 N N . ASP B 1 53 ? 0.864 4.684 -0.37 1 97.38 53 ASP B N 1
ATOM 1653 C CA . ASP B 1 53 ? 1.757 3.637 -0.859 1 97.38 53 ASP B CA 1
ATOM 1654 C C . ASP B 1 53 ? 2.432 2.904 0.298 1 97.38 53 ASP B C 1
ATOM 1656 O O . ASP B 1 53 ? 3.408 3.398 0.865 1 97.38 53 ASP B O 1
ATOM 1660 N N . ASN B 1 54 ? 1.981 1.664 0.602 1 97.62 54 ASN B N 1
ATOM 1661 C CA . ASN B 1 54 ? 2.541 0.936 1.736 1 97.62 54 ASN B CA 1
ATOM 1662 C C . ASN B 1 54 ? 3.904 0.34 1.402 1 97.62 54 ASN B C 1
ATOM 1664 O O . ASN B 1 54 ? 4.586 -0.191 2.281 1 97.62 54 ASN B O 1
ATOM 1668 N N . GLY B 1 55 ? 4.391 0.491 0.197 1 95.75 55 GLY B N 1
ATOM 1669 C CA . GLY B 1 55 ? 5.73 0.072 -0.18 1 95.75 55 GLY B CA 1
ATOM 1670 C C . GLY B 1 55 ? 6.777 1.142 0.062 1 95.75 55 GLY B C 1
ATOM 1671 O O . GLY B 1 55 ? 7.977 0.859 0.033 1 95.75 55 GLY B O 1
ATOM 1672 N N . SER B 1 56 ? 6.359 2.318 0.232 1 95.88 56 SER B N 1
ATOM 1673 C CA . SER B 1 56 ? 7.289 3.434 0.383 1 95.88 56 SER B CA 1
ATOM 1674 C C . SER B 1 56 ? 7.809 3.529 1.813 1 95.88 56 SER B C 1
ATOM 1676 O O . SER B 1 56 ? 7.023 3.594 2.762 1 95.88 56 SER B O 1
ATOM 1678 N N . SER B 1 57 ? 9.109 3.607 1.946 1 95.38 57 SER B N 1
ATOM 1679 C CA . SER B 1 57 ? 9.75 3.662 3.256 1 95.38 57 SER B CA 1
ATOM 1680 C C . SER B 1 57 ? 9.734 5.078 3.822 1 95.38 57 SER B C 1
ATOM 1682 O O . SER B 1 57 ? 10.102 5.297 4.977 1 95.38 57 SER B O 1
ATOM 1684 N N . VAL B 1 58 ? 9.312 6.031 2.996 1 96.88 58 VAL B N 1
ATOM 1685 C CA . VAL B 1 58 ? 9.297 7.426 3.424 1 96.88 58 VAL B CA 1
ATOM 1686 C C . VAL B 1 58 ? 8 8.094 2.953 1 96.88 58 VAL B C 1
ATOM 1688 O O . VAL B 1 58 ? 7.324 7.578 2.062 1 96.88 58 VAL B O 1
ATOM 1691 N N . ASP B 1 59 ? 7.645 9.18 3.609 1 98.12 59 ASP B N 1
ATOM 1692 C CA . ASP B 1 59 ? 6.637 10.102 3.098 1 98.12 59 ASP B CA 1
ATOM 1693 C C . ASP B 1 59 ? 7.262 11.148 2.178 1 98.12 59 ASP B C 1
ATOM 1695 O O . ASP B 1 59 ? 8.219 11.828 2.561 1 98.12 59 ASP B O 1
ATOM 1699 N N . ILE B 1 60 ? 6.691 11.305 1.023 1 97.69 60 ILE B N 1
ATOM 1700 C CA . ILE B 1 60 ? 7.312 12.148 0.006 1 97.69 60 ILE B CA 1
ATOM 1701 C C . ILE B 1 60 ? 6.441 13.375 -0.248 1 97.69 60 ILE B C 1
ATOM 1703 O O . ILE B 1 60 ? 5.215 13.266 -0.317 1 97.69 60 ILE B O 1
ATOM 1707 N N . LEU B 1 61 ? 7.027 14.477 -0.336 1 97.94 61 LEU B N 1
ATOM 1708 C CA . LEU B 1 61 ? 6.477 15.68 -0.951 1 97.94 61 LEU B CA 1
ATOM 1709 C C . LEU B 1 61 ? 7.254 16.062 -2.205 1 97.94 61 LEU B C 1
ATOM 1711 O O . LEU B 1 61 ? 8.469 16.281 -2.145 1 97.94 61 LEU B O 1
ATOM 1715 N N . PHE B 1 62 ? 6.613 16.062 -3.332 1 97.31 62 PHE B N 1
ATOM 1716 C CA . PHE B 1 62 ? 7.332 16.375 -4.559 1 97.31 62 PHE B CA 1
ATOM 1717 C C . PHE B 1 62 ? 7.695 17.859 -4.609 1 97.31 62 PHE B C 1
ATOM 1719 O O . PHE B 1 62 ? 6.938 18.703 -4.125 1 97.31 62 PHE B O 1
ATOM 1726 N N . TYR B 1 63 ? 8.773 18.125 -5.238 1 96.25 63 TYR B N 1
ATOM 1727 C CA . TYR B 1 63 ? 9.398 19.438 -5.188 1 96.25 63 TYR B CA 1
ATOM 1728 C C . TYR B 1 63 ? 8.453 20.5 -5.715 1 96.25 63 TYR B C 1
ATOM 1730 O O . TYR B 1 63 ? 8.375 21.609 -5.16 1 96.25 63 TYR B O 1
ATOM 1738 N N . SER B 1 64 ? 7.777 20.25 -6.785 1 96.12 64 SER B N 1
ATOM 1739 C CA . SER B 1 64 ? 6.812 21.203 -7.32 1 96.12 64 SER B CA 1
ATOM 1740 C C . SER B 1 64 ? 5.758 21.562 -6.277 1 96.12 64 SER B C 1
ATOM 1742 O O . SER B 1 64 ? 5.379 22.734 -6.148 1 96.12 64 SER B O 1
ATOM 1744 N N . THR B 1 65 ? 5.266 20.609 -5.527 1 97.19 65 THR B N 1
ATOM 1745 C CA . THR B 1 65 ? 4.293 20.844 -4.465 1 97.19 65 THR B CA 1
ATOM 1746 C C . THR B 1 65 ? 4.914 21.656 -3.334 1 97.19 65 THR B C 1
ATOM 1748 O O . THR B 1 65 ? 4.293 22.594 -2.816 1 97.19 65 THR B O 1
ATOM 1751 N N . PHE B 1 66 ? 6.148 21.297 -3.012 1 96.69 66 PHE B N 1
ATOM 1752 C CA . PHE B 1 66 ? 6.914 22.016 -2.004 1 96.69 66 PHE B CA 1
ATOM 1753 C C . PHE B 1 66 ? 6.957 23.5 -2.326 1 96.69 66 PHE B C 1
ATOM 1755 O O . PHE B 1 66 ? 6.652 24.344 -1.471 1 96.69 66 PHE B O 1
ATOM 1762 N N . LEU B 1 67 ? 7.215 23.844 -3.576 1 95.38 67 LEU B N 1
ATOM 1763 C CA . LEU B 1 67 ? 7.27 25.219 -4.035 1 95.38 67 LEU B CA 1
ATOM 1764 C C . LEU B 1 67 ? 5.887 25.859 -4.008 1 95.38 67 LEU B C 1
ATOM 1766 O O . LEU B 1 67 ? 5.734 27 -3.568 1 95.38 67 LE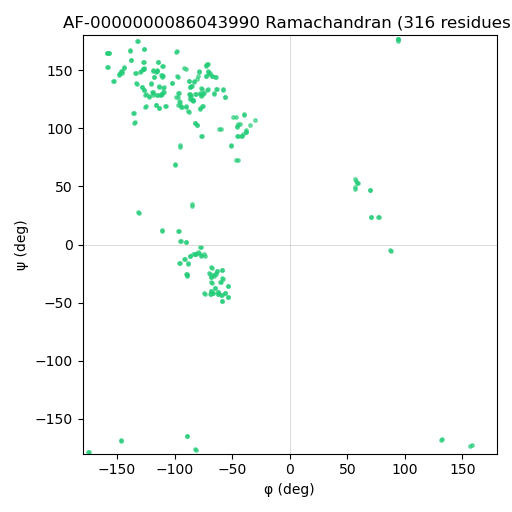U B O 1
ATOM 1770 N N . ASN B 1 68 ? 4.906 25.109 -4.387 1 95.06 68 ASN B N 1
ATOM 1771 C CA . ASN B 1 68 ? 3.545 25.625 -4.48 1 95.06 68 ASN B CA 1
ATOM 1772 C C . ASN B 1 68 ? 2.973 25.938 -3.104 1 95.06 68 ASN B C 1
ATOM 1774 O O . ASN B 1 68 ? 2.121 26.828 -2.971 1 95.06 68 ASN B O 1
ATOM 1778 N N . LEU B 1 69 ? 3.443 25.234 -2.07 1 95.25 69 LEU B N 1
ATOM 1779 C CA . LEU B 1 69 ? 2.982 25.469 -0.706 1 95.25 69 LEU B CA 1
ATOM 1780 C C . LEU B 1 69 ? 3.664 26.688 -0.099 1 95.25 69 LEU B C 1
ATOM 1782 O O . LEU B 1 69 ? 3.332 27.109 1.016 1 95.25 69 LEU B O 1
ATOM 1786 N N . GLY B 1 70 ? 4.613 27.234 -0.79 1 93.31 70 GLY B N 1
ATOM 1787 C CA . GLY B 1 70 ? 5.293 28.438 -0.325 1 93.31 70 GLY B CA 1
ATOM 1788 C C . GLY B 1 70 ? 6.305 28.156 0.773 1 93.31 70 GLY B C 1
ATOM 1789 O O . GLY B 1 70 ? 6.582 29.031 1.601 1 93.31 70 GLY B O 1
ATOM 1790 N N . LEU B 1 71 ? 6.77 26.938 0.791 1 93.06 71 LEU B N 1
ATOM 1791 C CA . LEU B 1 71 ? 7.738 26.57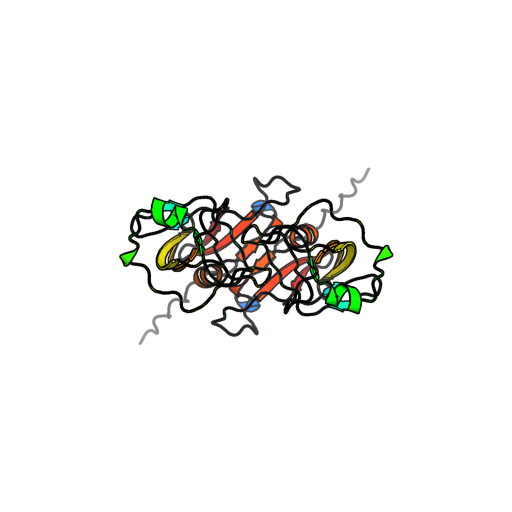8 1.819 1 93.06 71 LEU B CA 1
ATOM 1792 C C . LEU B 1 71 ? 9.133 27.047 1.444 1 93.06 71 LEU B C 1
ATOM 1794 O O . LEU B 1 71 ? 9.516 27.016 0.273 1 93.06 71 LEU B O 1
ATOM 1798 N N . ALA B 1 72 ? 9.867 27.484 2.445 1 91.5 72 ALA B N 1
ATOM 1799 C CA . ALA B 1 72 ? 11.195 28.047 2.217 1 91.5 72 ALA B CA 1
ATOM 1800 C C . ALA B 1 72 ? 12.258 26.953 2.152 1 91.5 72 ALA B C 1
ATOM 1802 O O . ALA B 1 72 ? 12.328 26.094 3.033 1 91.5 72 ALA B O 1
ATOM 1803 N N . ARG B 1 73 ? 13.125 27.062 1.229 1 92.62 73 ARG B N 1
ATOM 1804 C CA . ARG B 1 73 ? 14.203 26.094 1.048 1 92.62 73 ARG B CA 1
ATOM 1805 C C . ARG B 1 73 ? 15.141 26.094 2.248 1 92.62 73 ARG B C 1
ATOM 1807 O O . ARG B 1 73 ? 15.734 25.062 2.574 1 92.62 73 ARG B O 1
ATOM 1814 N N . GLU B 1 74 ? 15.164 27.203 2.906 1 93.44 74 GLU B N 1
ATOM 1815 C CA . GLU B 1 74 ? 16.047 27.344 4.059 1 93.44 74 GLU B CA 1
ATOM 1816 C C . GLU B 1 74 ? 15.594 26.469 5.215 1 93.44 74 GLU B C 1
ATOM 1818 O O . GLU B 1 74 ? 16.375 26.172 6.129 1 93.44 74 GLU B O 1
ATOM 1823 N N . LYS B 1 75 ? 14.391 26.125 5.086 1 92.62 75 LYS B N 1
ATOM 1824 C CA . LYS B 1 75 ? 13.844 25.297 6.148 1 92.62 75 LYS B CA 1
ATOM 1825 C C . LYS B 1 75 ? 14.18 23.812 5.93 1 92.62 75 LYS B C 1
ATOM 1827 O O . LYS B 1 75 ? 13.961 22.984 6.816 1 92.62 75 LYS B O 1
ATOM 1832 N N . LEU B 1 76 ? 14.75 23.438 4.793 1 96.06 76 LEU B N 1
ATOM 1833 C CA . LEU B 1 76 ? 15.086 22.062 4.484 1 96.06 76 LEU B CA 1
ATOM 1834 C C . LEU B 1 76 ? 16.328 21.609 5.254 1 96.06 76 LEU B C 1
ATOM 1836 O O . LEU B 1 76 ? 17.312 22.344 5.324 1 96.06 76 LEU B O 1
ATOM 1840 N N . GLN B 1 77 ? 16.188 20.516 5.844 1 97 77 GLN B N 1
ATOM 1841 C CA . GLN B 1 77 ? 17.344 19.844 6.414 1 97 77 GLN B CA 1
ATOM 1842 C C . GLN B 1 77 ? 17.953 18.875 5.41 1 97 77 GLN B C 1
ATOM 1844 O O . GLN B 1 77 ? 17.266 18.359 4.531 1 97 77 GLN B O 1
ATOM 1849 N N . PRO B 1 78 ? 19.25 18.656 5.543 1 93 78 PRO B N 1
ATOM 1850 C CA . PRO B 1 78 ? 19.875 17.688 4.645 1 93 78 PRO B CA 1
ATOM 1851 C C . PRO B 1 78 ? 19.344 16.266 4.855 1 93 78 PRO B C 1
ATOM 1853 O O . PRO B 1 78 ? 19.031 15.875 5.984 1 93 78 PRO B O 1
ATOM 1856 N N . ALA B 1 79 ? 19.25 15.562 3.727 1 89.94 79 ALA B N 1
ATOM 1857 C CA . ALA B 1 79 ? 18.844 14.156 3.826 1 89.94 79 ALA B CA 1
ATOM 1858 C C . ALA B 1 79 ? 19.969 13.305 4.406 1 89.94 79 ALA B C 1
ATOM 1860 O O . ALA B 1 79 ? 21.156 13.594 4.195 1 89.94 79 ALA B O 1
ATOM 1861 N N . ALA B 1 80 ? 19.484 12.336 5.16 1 82.81 80 ALA B N 1
ATOM 1862 C CA . ALA B 1 80 ? 20.469 11.484 5.832 1 82.81 80 ALA B CA 1
ATOM 1863 C C . ALA B 1 80 ? 21.219 10.617 4.824 1 82.81 80 ALA B C 1
ATOM 1865 O O . ALA B 1 80 ? 22.344 10.195 5.082 1 82.81 80 ALA B O 1
ATOM 1866 N N . GLY B 1 81 ? 20.688 10.305 3.709 1 86.81 81 GLY B N 1
ATOM 1867 C CA . GLY B 1 81 ? 21.297 9.43 2.713 1 86.81 81 GLY B CA 1
ATOM 1868 C C . GLY B 1 81 ? 20.484 9.352 1.426 1 86.81 81 GLY B C 1
ATOM 1869 O O . GLY B 1 81 ? 19.469 10.039 1.282 1 86.81 81 GLY B O 1
ATOM 1870 N N . PRO B 1 82 ? 21.078 8.539 0.629 1 90.25 82 PRO B N 1
ATOM 1871 C CA . PRO B 1 82 ? 20.375 8.383 -0.64 1 90.25 82 PRO B CA 1
ATOM 1872 C C . PRO B 1 82 ? 19.031 7.664 -0.481 1 90.25 82 PRO B C 1
ATOM 1874 O O . PRO B 1 82 ? 18.844 6.891 0.464 1 90.25 82 PRO B O 1
ATOM 1877 N N . LEU B 1 83 ? 18.141 8.062 -1.245 1 91.44 83 LEU B N 1
ATOM 1878 C CA . LEU B 1 83 ? 16.859 7.367 -1.405 1 91.44 83 LEU B CA 1
ATOM 1879 C C . LEU B 1 83 ? 16.844 6.562 -2.701 1 91.44 83 LEU B C 1
ATOM 1881 O O . LEU B 1 83 ? 17.328 7.031 -3.734 1 91.44 83 LEU B O 1
ATOM 1885 N N . TYR B 1 84 ? 16.281 5.359 -2.602 1 89.94 84 TYR B N 1
ATOM 1886 C CA . TYR B 1 84 ? 16.25 4.496 -3.777 1 89.94 84 TYR B CA 1
ATOM 1887 C C . TYR B 1 84 ? 14.82 4.191 -4.199 1 89.94 84 TYR B C 1
ATOM 1889 O O . TYR B 1 84 ? 13.945 3.992 -3.354 1 89.94 84 TYR B O 1
ATOM 1897 N N . GLY B 1 85 ? 14.703 4.125 -5.523 1 85.88 85 GLY B N 1
ATOM 1898 C CA . GLY B 1 85 ? 13.422 3.693 -6.066 1 85.88 85 GLY B CA 1
ATOM 1899 C C . GLY B 1 85 ? 13.258 2.186 -6.074 1 85.88 85 GLY B C 1
ATOM 1900 O O . GLY B 1 85 ? 14.117 1.459 -5.566 1 85.88 85 GLY B O 1
ATOM 1901 N N . PHE B 1 86 ? 12.156 1.762 -6.609 1 82.12 86 PHE B N 1
ATOM 1902 C CA . PHE B 1 86 ? 11.781 0.356 -6.684 1 82.12 86 PHE B CA 1
ATOM 1903 C C . PHE B 1 86 ? 12.836 -0.451 -7.426 1 82.12 86 PHE B C 1
ATOM 1905 O O . PHE B 1 86 ? 13.016 -1.641 -7.16 1 82.12 86 PHE B O 1
ATOM 1912 N N . ASP B 1 87 ? 13.531 0.193 -8.352 1 77.25 87 ASP B N 1
ATOM 1913 C CA . ASP B 1 87 ? 14.508 -0.505 -9.18 1 77.25 87 ASP B CA 1
ATOM 1914 C C . ASP B 1 87 ? 15.922 -0.331 -8.625 1 77.25 87 ASP B C 1
ATOM 1916 O O . ASP B 1 87 ? 16.906 -0.541 -9.336 1 77.25 87 ASP B O 1
ATOM 1920 N N . ASN B 1 88 ? 16.031 0.15 -7.473 1 82.75 88 ASN B N 1
ATOM 1921 C CA . ASN B 1 88 ? 17.297 0.322 -6.766 1 82.75 88 ASN B CA 1
ATOM 1922 C C . ASN B 1 88 ? 18.141 1.438 -7.383 1 82.75 88 ASN B C 1
ATOM 1924 O O . ASN B 1 88 ? 19.375 1.404 -7.316 1 82.75 88 ASN B O 1
ATOM 1928 N N . ARG B 1 89 ? 17.484 2.326 -8.055 1 85.44 89 ARG B N 1
ATOM 1929 C CA . ARG B 1 89 ? 18.172 3.516 -8.555 1 85.44 89 ARG B CA 1
ATOM 1930 C C . ARG B 1 89 ? 17.969 4.699 -7.613 1 85.44 89 ARG B C 1
ATOM 1932 O O . ARG B 1 89 ? 16.875 4.887 -7.078 1 85.44 89 ARG B O 1
ATOM 1939 N N . PRO B 1 90 ? 19.016 5.453 -7.527 1 89.19 90 PRO B N 1
ATOM 1940 C CA . PRO B 1 90 ? 18.891 6.586 -6.609 1 89.19 90 PRO B CA 1
ATOM 1941 C C . PRO B 1 90 ? 17.922 7.652 -7.117 1 89.19 90 PRO B C 1
ATOM 1943 O O . PRO B 1 90 ? 17.812 7.867 -8.328 1 89.19 90 PRO B O 1
ATOM 1946 N N . VAL B 1 91 ? 17.281 8.273 -6.18 1 90.75 91 VAL B N 1
ATOM 1947 C CA . VAL B 1 91 ? 16.344 9.367 -6.453 1 90.75 91 VAL B CA 1
ATOM 1948 C C . VAL B 1 91 ? 16.938 10.688 -5.945 1 90.75 91 VAL B C 1
ATOM 1950 O O . VAL B 1 91 ? 17.594 10.719 -4.898 1 90.75 91 VAL B O 1
ATOM 1953 N N . ARG B 1 92 ? 16.672 11.758 -6.688 1 91.94 92 ARG B N 1
ATOM 1954 C CA . ARG B 1 92 ? 17.172 13.07 -6.301 1 91.94 92 ARG B CA 1
ATOM 1955 C C . ARG B 1 92 ? 16.375 13.641 -5.137 1 91.94 92 ARG B C 1
ATOM 1957 O O . ARG B 1 92 ? 15.18 13.906 -5.266 1 91.94 92 ARG B O 1
ATOM 1964 N N . VAL B 1 93 ? 17.062 13.883 -4.066 1 95.5 93 VAL B N 1
ATOM 1965 C CA . VAL B 1 93 ? 16.453 14.383 -2.84 1 95.5 93 VAL B CA 1
ATOM 1966 C C . VAL B 1 93 ? 16.938 15.812 -2.572 1 95.5 93 VAL B C 1
ATOM 1968 O O . VAL B 1 93 ? 18.125 16.094 -2.605 1 95.5 93 VAL B O 1
ATOM 1971 N N . GLU B 1 94 ? 16.016 16.734 -2.344 1 95.75 94 GLU B N 1
ATOM 1972 C CA . GLU B 1 94 ? 16.344 18.141 -2.072 1 95.75 94 GLU B CA 1
ATOM 1973 C C . GLU B 1 94 ? 16.547 18.375 -0.58 1 95.75 94 GLU B C 1
ATOM 1975 O O . GLU B 1 94 ? 17.281 19.297 -0.187 1 95.75 94 GLU B O 1
ATOM 1980 N N . GLY B 1 95 ? 15.906 17.547 0.205 1 97.19 95 GLY B N 1
ATOM 1981 C CA . GLY B 1 95 ? 15.977 17.703 1.649 1 97.19 95 GLY B CA 1
ATOM 1982 C C . GLY B 1 95 ? 14.797 17.078 2.371 1 97.19 95 GLY B C 1
ATOM 1983 O O . GLY B 1 95 ? 14.039 16.297 1.781 1 97.19 95 GLY B O 1
ATOM 1984 N N . ILE B 1 96 ? 14.758 17.328 3.662 1 98.12 96 ILE B N 1
ATOM 1985 C CA . ILE B 1 96 ? 13.688 16.812 4.504 1 98.12 96 ILE B CA 1
ATOM 1986 C C . ILE B 1 96 ? 13.039 17.953 5.277 1 98.12 96 ILE B C 1
ATOM 1988 O O . ILE B 1 96 ? 13.688 18.953 5.582 1 98.12 96 ILE B O 1
ATOM 1992 N N . ILE B 1 97 ? 11.828 17.812 5.59 1 97.31 97 ILE B N 1
ATOM 1993 C CA . ILE B 1 97 ? 11.094 18.828 6.348 1 97.31 97 ILE B CA 1
ATOM 1994 C C . ILE B 1 97 ? 9.961 18.172 7.133 1 97.31 97 ILE B C 1
ATOM 1996 O O . ILE B 1 97 ? 9.359 17.203 6.664 1 97.31 97 ILE B O 1
ATOM 2000 N N . SER B 1 98 ? 9.711 18.594 8.344 1 97.38 98 SER B N 1
ATOM 2001 C CA . SER B 1 98 ? 8.578 18.156 9.141 1 97.38 98 SER B CA 1
ATOM 2002 C C . SER B 1 98 ? 7.398 19.109 9.016 1 97.38 98 SER B C 1
ATOM 2004 O O . SER B 1 98 ? 7.551 20.312 9.234 1 97.38 98 SER B O 1
ATOM 2006 N N . LEU B 1 99 ? 6.273 18.641 8.609 1 97.75 99 LEU B N 1
ATOM 2007 C CA . LEU B 1 99 ? 5.086 19.469 8.414 1 97.75 99 LEU B CA 1
ATOM 2008 C C . LEU B 1 99 ? 3.891 18.891 9.164 1 97.75 99 LEU B C 1
ATOM 2010 O O . LEU B 1 99 ? 3.811 17.672 9.359 1 97.75 99 LEU B O 1
ATOM 2014 N N . LEU B 1 100 ? 2.998 19.766 9.562 1 97.75 100 LEU B N 1
ATOM 2015 C CA . LEU B 1 100 ? 1.727 19.328 10.125 1 97.75 100 LEU B CA 1
ATOM 2016 C C . LEU B 1 100 ? 0.826 18.734 9.047 1 97.75 100 LEU B C 1
ATOM 2018 O O . LEU B 1 100 ? 0.696 19.297 7.961 1 97.75 100 LEU B O 1
ATOM 2022 N N . VAL B 1 101 ? 0.242 17.594 9.344 1 98.31 101 VAL B N 1
ATOM 2023 C CA . VAL B 1 101 ? -0.709 16.953 8.445 1 98.31 101 VAL B CA 1
ATOM 2024 C C . VAL B 1 101 ? -2.047 16.75 9.156 1 98.31 101 VAL B C 1
ATOM 2026 O O . VAL B 1 101 ? -2.09 16.234 10.273 1 98.31 101 VAL B O 1
ATOM 2029 N N . ILE B 1 102 ? -3.08 17.188 8.57 1 97.88 102 ILE B N 1
ATOM 2030 C CA . ILE B 1 102 ? -4.441 16.953 9.031 1 97.88 102 ILE B CA 1
ATOM 2031 C C . ILE B 1 102 ? -5.133 15.961 8.094 1 97.88 102 ILE B C 1
ATOM 2033 O O . ILE B 1 102 ? -5.281 16.234 6.902 1 97.88 102 ILE B O 1
ATOM 2037 N N . LEU B 1 103 ? -5.531 14.875 8.578 1 98.06 103 LEU B N 1
ATOM 2038 C CA . LEU B 1 103 ? -6.184 13.836 7.781 1 98.06 103 LEU B CA 1
ATOM 2039 C C . LEU B 1 103 ? -7.582 13.539 8.312 1 98.06 103 LEU B C 1
ATOM 2041 O O . LEU B 1 103 ? -7.781 13.438 9.523 1 98.06 103 LEU B O 1
ATOM 2045 N N . GLY B 1 104 ? -8.508 13.367 7.395 1 96.56 104 GLY B N 1
ATOM 2046 C CA . GLY B 1 104 ? -9.898 13.156 7.773 1 96.56 104 GLY B CA 1
ATOM 2047 C C . GLY B 1 104 ? -10.711 14.438 7.805 1 96.56 104 GLY B C 1
ATOM 2048 O O . GLY B 1 104 ? -10.188 15.516 7.512 1 96.56 104 GLY B O 1
ATOM 2049 N N . GLU B 1 105 ? -12 14.281 8.078 1 93.62 105 GLU B N 1
ATOM 2050 C CA . GLU B 1 105 ? -12.906 15.43 8.148 1 93.62 105 GLU B CA 1
ATOM 2051 C C . GLU B 1 105 ? -13.461 15.602 9.555 1 93.62 105 GLU B C 1
ATOM 2053 O O . GLU B 1 105 ? -13.648 14.617 10.281 1 93.62 105 GLU B O 1
ATOM 2058 N N . PHE B 1 106 ? -13.734 16.875 9.906 1 91.62 106 PHE B N 1
ATOM 2059 C CA . PHE B 1 106 ? -14.344 17.156 11.195 1 91.62 106 PHE B CA 1
ATOM 2060 C C . PHE B 1 106 ? -15.672 16.438 11.344 1 91.62 106 PHE B C 1
ATOM 2062 O O . PHE B 1 106 ? -16.469 16.391 10.398 1 91.62 106 PHE B O 1
ATOM 2069 N N . PRO B 1 107 ? -15.984 15.75 12.43 1 94.81 107 PRO B N 1
ATOM 2070 C CA . PRO B 1 107 ? -15.195 15.758 13.664 1 94.81 107 PRO B CA 1
ATOM 2071 C C . PRO B 1 107 ? -14.211 14.594 13.742 1 94.81 107 PRO B C 1
ATOM 2073 O O . PRO B 1 107 ? -13.484 14.453 14.727 1 94.81 107 PRO B O 1
ATOM 2076 N N . ARG B 1 108 ? -14.125 13.742 12.695 1 95.44 108 ARG B N 1
ATOM 2077 C CA . ARG B 1 108 ? -13.242 12.586 12.711 1 95.44 108 ARG B CA 1
ATOM 2078 C C . ARG B 1 108 ? -11.945 12.867 11.945 1 95.44 108 ARG B C 1
ATOM 2080 O O . ARG B 1 108 ? -11.711 12.305 10.883 1 95.44 108 ARG B O 1
ATOM 2087 N N . GLN B 1 109 ? -11.188 13.703 12.508 1 96.25 109 GLN B N 1
ATOM 2088 C CA . GLN B 1 109 ? -9.898 14.055 11.922 1 96.25 109 GLN B CA 1
ATOM 2089 C C . GLN B 1 109 ? -8.773 13.906 12.938 1 96.25 109 GLN B C 1
ATOM 2091 O O . GLN B 1 109 ? -9.023 13.898 14.148 1 96.25 109 GLN B O 1
ATOM 2096 N N . SER B 1 110 ? -7.602 13.734 12.508 1 96.75 110 SER B N 1
ATOM 2097 C CA . SER B 1 110 ? -6.395 13.664 13.32 1 96.75 110 SER B CA 1
ATOM 2098 C C . SER B 1 110 ? -5.281 14.523 12.727 1 96.75 110 SER B C 1
ATOM 2100 O O . SER B 1 110 ? -5.227 14.734 11.516 1 96.75 110 SER B O 1
ATOM 2102 N N . THR B 1 111 ? -4.469 15.07 13.617 1 96.81 111 THR B N 1
ATOM 2103 C CA . THR B 1 111 ? -3.367 15.945 13.227 1 96.81 111 THR B CA 1
ATOM 2104 C C . THR B 1 111 ? -2.047 15.438 13.797 1 96.81 111 THR B C 1
ATOM 2106 O O . THR B 1 111 ? -1.953 15.148 14.992 1 96.81 111 THR B O 1
ATOM 2109 N N . HIS B 1 112 ? -1.059 15.312 12.961 1 97.94 112 HIS B N 1
ATOM 2110 C CA . HIS B 1 112 ? 0.277 14.906 13.383 1 97.94 112 HIS B CA 1
ATOM 2111 C C . HIS B 1 112 ? 1.354 15.617 12.57 1 97.94 112 HIS B C 1
ATOM 2113 O O . HIS B 1 112 ? 1.112 16.016 11.43 1 97.94 112 HIS B O 1
ATOM 2119 N N . TYR B 1 113 ? 2.523 15.781 13.211 1 98 113 TYR B N 1
ATOM 2120 C CA . TYR B 1 113 ? 3.697 16.156 12.43 1 98 113 TYR B CA 1
ATOM 2121 C C . TYR B 1 113 ? 4.246 14.945 11.672 1 98 113 TYR B C 1
ATOM 2123 O O . TYR B 1 113 ? 4.336 13.844 12.219 1 98 113 TYR B O 1
ATOM 2131 N N . VAL B 1 114 ? 4.535 15.211 10.414 1 98.31 114 VAL B N 1
ATOM 2132 C CA . VAL B 1 114 ? 5.066 14.172 9.547 1 98.31 114 VAL B CA 1
ATOM 2133 C C . VAL B 1 114 ? 6.336 14.672 8.859 1 98.31 114 VAL B C 1
ATOM 2135 O O . VAL B 1 114 ? 6.395 15.812 8.406 1 98.31 114 VAL B O 1
ATOM 2138 N N . GLN B 1 115 ? 7.367 13.789 8.836 1 97.88 115 GLN B N 1
ATOM 2139 C CA . GLN B 1 115 ? 8.578 14.102 8.086 1 97.88 115 GLN B CA 1
ATOM 2140 C C . GLN B 1 115 ? 8.43 13.719 6.617 1 97.88 115 GLN B C 1
ATOM 2142 O O . GLN B 1 115 ? 8.133 12.57 6.297 1 97.88 115 GLN B O 1
ATOM 2147 N N . PHE B 1 116 ? 8.648 14.711 5.77 1 98.19 116 PHE B N 1
ATOM 2148 C CA . PHE B 1 116 ? 8.609 14.492 4.328 1 98.19 116 PHE B CA 1
ATOM 2149 C C . PHE B 1 116 ? 10 14.578 3.725 1 98.19 116 PHE B C 1
ATOM 2151 O O . PHE B 1 116 ? 10.797 15.438 4.117 1 98.19 116 PHE B O 1
ATOM 2158 N N . VAL B 1 117 ? 10.305 13.664 2.871 1 97.81 117 VAL B N 1
ATOM 2159 C CA . VAL B 1 117 ? 11.453 13.82 1.977 1 97.81 117 VAL B CA 1
ATOM 2160 C C . VAL B 1 117 ? 11.023 14.578 0.723 1 97.81 117 VAL B C 1
ATOM 2162 O O . VAL B 1 117 ? 10.031 14.234 0.084 1 97.81 117 VAL B O 1
ATOM 2165 N N . ILE B 1 118 ? 11.75 15.625 0.39 1 97.69 118 ILE B N 1
ATOM 2166 C CA . ILE B 1 118 ? 11.461 16.422 -0.802 1 97.69 118 ILE B CA 1
ATOM 2167 C C . ILE B 1 118 ? 12.188 15.82 -2.006 1 97.69 118 ILE B C 1
ATOM 2169 O O . ILE B 1 118 ? 13.422 15.836 -2.062 1 97.69 118 ILE B O 1
ATOM 2173 N N . VAL B 1 119 ? 11.398 15.352 -2.91 1 96.12 119 VAL B N 1
ATOM 2174 C CA . VAL B 1 119 ? 11.953 14.672 -4.078 1 96.12 119 VAL B CA 1
ATOM 2175 C C . VAL B 1 119 ? 11.703 15.516 -5.328 1 96.12 119 VAL B C 1
ATOM 2177 O O . VAL B 1 119 ? 10.586 15.977 -5.566 1 96.12 119 VAL B O 1
ATOM 2180 N N . LYS B 1 120 ? 12.82 15.695 -6.051 1 93.31 120 LYS B N 1
ATOM 2181 C CA . LYS B 1 120 ? 12.727 16.422 -7.309 1 93.31 120 LYS B CA 1
ATOM 2182 C C . LYS B 1 120 ? 12.578 15.469 -8.492 1 93.31 120 LYS B C 1
ATOM 2184 O O . LYS B 1 120 ? 13.57 15.078 -9.102 1 93.31 120 LYS B O 1
ATOM 2189 N N . SER B 1 121 ? 11.43 15.039 -8.789 1 90.12 121 SER B N 1
ATOM 2190 C CA . SER B 1 121 ? 11.047 14.18 -9.906 1 90.12 121 SER B CA 1
ATOM 2191 C C . SER B 1 121 ? 9.664 14.539 -10.438 1 90.12 121 SER B C 1
ATOM 2193 O O . SER B 1 121 ? 8.836 15.07 -9.703 1 90.12 121 SER B O 1
ATOM 2195 N N . LYS B 1 122 ? 9.5 14.352 -11.703 1 89.31 122 LYS B N 1
ATOM 2196 C CA . LYS B 1 122 ? 8.164 14.516 -12.258 1 89.31 122 LYS B CA 1
ATOM 2197 C C . LYS B 1 122 ? 7.207 13.453 -11.734 1 89.31 122 LYS B C 1
ATOM 2199 O O . LYS B 1 122 ? 7.57 12.273 -11.648 1 89.31 122 LYS B O 1
ATOM 2204 N N . SER B 1 123 ? 6.105 13.984 -11.289 1 92.31 123 SER B N 1
ATOM 2205 C CA . SER B 1 123 ? 5.098 13.055 -10.797 1 92.31 123 SER B CA 1
ATOM 2206 C C . SER B 1 123 ? 3.689 13.586 -11.031 1 92.31 123 SER B C 1
ATOM 2208 O O . SER B 1 123 ? 3.465 14.797 -11.008 1 92.31 123 SER B O 1
ATOM 2210 N N . ALA B 1 124 ? 2.779 12.633 -11.289 1 93.38 124 ALA B N 1
ATOM 2211 C CA . ALA B 1 124 ? 1.362 12.977 -11.375 1 93.38 124 ALA B CA 1
ATOM 2212 C C . ALA B 1 124 ? 0.778 13.242 -9.992 1 93.38 124 ALA B C 1
ATOM 2214 O O . ALA B 1 124 ? -0.324 13.789 -9.875 1 93.38 124 ALA B O 1
ATOM 2215 N N . TYR B 1 125 ? 1.487 12.984 -8.945 1 96.62 125 TYR B N 1
ATOM 2216 C CA . TYR B 1 125 ? 1.029 13.141 -7.566 1 96.62 125 TYR B CA 1
ATOM 2217 C C . TYR B 1 125 ? 1.75 14.289 -6.875 1 96.62 125 TYR B C 1
ATOM 2219 O O . TYR B 1 125 ? 2.871 14.641 -7.246 1 96.62 125 TYR B O 1
ATOM 2227 N N . ASN B 1 126 ? 1.06 14.797 -5.945 1 97.94 126 ASN B N 1
ATOM 2228 C CA . ASN B 1 126 ? 1.63 15.914 -5.203 1 97.94 126 ASN B CA 1
ATOM 2229 C C . ASN B 1 126 ? 2.438 15.43 -4 1 97.94 126 ASN B C 1
ATOM 2231 O O . ASN B 1 126 ? 3.357 16.109 -3.551 1 97.94 126 ASN B O 1
ATOM 2235 N N . ALA B 1 127 ? 2.102 14.289 -3.523 1 98.19 127 ALA B N 1
ATOM 2236 C CA . ALA B 1 127 ? 2.773 13.672 -2.383 1 98.19 127 ALA B CA 1
ATOM 2237 C C . ALA B 1 127 ? 2.539 12.164 -2.357 1 98.19 127 ALA B C 1
ATOM 2239 O O . ALA B 1 127 ? 1.699 11.648 -3.1 1 98.19 127 ALA B O 1
ATOM 2240 N N . ILE B 1 128 ? 3.305 11.453 -1.592 1 98 128 ILE B N 1
ATOM 2241 C CA . ILE B 1 128 ? 3.123 10.039 -1.29 1 98 128 ILE B CA 1
ATOM 2242 C C . ILE B 1 128 ? 3.074 9.836 0.222 1 98 128 ILE B C 1
ATOM 2244 O O . ILE B 1 128 ? 3.984 10.25 0.941 1 98 128 ILE B O 1
ATOM 2248 N N . PHE B 1 129 ? 1.95 9.32 0.685 1 98.69 129 PHE B N 1
ATOM 2249 C CA . PHE B 1 129 ? 1.89 8.828 2.057 1 98.69 129 PHE B CA 1
ATOM 2250 C C . PHE B 1 129 ? 2.455 7.418 2.15 1 98.69 129 PHE B C 1
ATOM 2252 O O . PHE B 1 129 ? 1.821 6.461 1.707 1 98.69 129 PHE B O 1
ATOM 2259 N N . GLY B 1 130 ? 3.688 7.332 2.697 1 98.31 130 GLY B N 1
ATOM 2260 C CA . GLY B 1 130 ? 4.348 6.051 2.887 1 98.31 130 GLY B CA 1
ATOM 2261 C C . GLY B 1 130 ? 4.031 5.406 4.227 1 98.31 130 GLY B C 1
ATOM 2262 O O . GLY B 1 130 ? 3.068 5.793 4.891 1 98.31 130 GLY B O 1
ATOM 2263 N N . ARG B 1 131 ? 4.832 4.398 4.598 1 98.44 131 ARG B N 1
ATOM 2264 C CA . ARG B 1 131 ? 4.586 3.596 5.793 1 98.44 131 ARG B CA 1
ATOM 2265 C C . ARG B 1 131 ? 4.707 4.441 7.055 1 98.44 131 ARG B C 1
ATOM 2267 O O . ARG B 1 131 ? 3.916 4.293 7.988 1 98.44 131 ARG B O 1
ATOM 2274 N N . PRO B 1 132 ? 5.652 5.41 7.156 1 98.38 132 PRO B N 1
ATOM 2275 C CA . PRO B 1 132 ? 5.754 6.18 8.398 1 98.38 132 PRO B CA 1
ATOM 2276 C C . PRO B 1 132 ? 4.457 6.918 8.734 1 98.38 132 PRO B C 1
ATOM 2278 O O . PRO B 1 132 ? 4 6.871 9.883 1 98.38 132 PRO B O 1
ATOM 2281 N N . LEU B 1 133 ? 3.912 7.605 7.758 1 98.62 133 LEU B N 1
ATOM 2282 C CA . LEU B 1 133 ? 2.656 8.305 8.008 1 98.62 133 LEU B CA 1
ATOM 2283 C C . LEU B 1 133 ? 1.549 7.316 8.359 1 98.62 133 LEU B C 1
ATOM 2285 O O . LEU B 1 133 ? 0.743 7.574 9.258 1 98.62 133 LEU B O 1
ATOM 2289 N N . GLN B 1 134 ? 1.475 6.195 7.648 1 98.5 134 GLN B N 1
ATOM 2290 C CA . GLN B 1 134 ? 0.449 5.191 7.91 1 98.5 134 GLN B CA 1
ATOM 2291 C C . GLN B 1 134 ? 0.56 4.652 9.336 1 98.5 134 GLN B C 1
ATOM 2293 O O . GLN B 1 134 ? -0.452 4.344 9.969 1 98.5 134 GLN B O 1
ATOM 2298 N N . LEU B 1 135 ? 1.765 4.594 9.867 1 98.38 135 LEU B N 1
ATOM 2299 C CA . LEU B 1 135 ? 1.993 4.141 11.234 1 98.38 135 LEU B CA 1
ATOM 2300 C C . LEU B 1 135 ? 1.573 5.207 12.242 1 98.38 135 LEU B C 1
ATOM 2302 O O . LEU B 1 135 ? 0.931 4.898 13.25 1 98.38 135 LEU B O 1
ATOM 2306 N N . ILE B 1 136 ? 1.892 6.441 11.953 1 98 136 ILE B N 1
ATOM 2307 C CA . ILE B 1 136 ? 1.584 7.555 12.844 1 98 136 ILE B CA 1
ATOM 2308 C C . ILE B 1 136 ? 0.07 7.684 13.008 1 98 136 ILE B C 1
ATOM 2310 O O . ILE B 1 136 ? -0.429 7.855 14.125 1 98 136 ILE B O 1
ATOM 2314 N N . PHE B 1 137 ? -0.667 7.516 11.953 1 97.69 137 PHE B N 1
ATOM 2315 C CA . PHE B 1 137 ? -2.113 7.707 11.969 1 97.69 137 PHE B CA 1
ATOM 2316 C C . PHE B 1 137 ? -2.828 6.398 12.281 1 97.69 137 PHE B C 1
ATOM 2318 O O . PHE B 1 137 ? -4.035 6.387 12.531 1 97.69 137 PHE B O 1
ATOM 2325 N N . GLY B 1 138 ? -2.119 5.293 12.234 1 97.12 138 GLY B N 1
ATOM 2326 C CA . GLY B 1 138 ? -2.748 4.004 12.453 1 97.12 138 GLY B CA 1
ATOM 2327 C C . GLY B 1 138 ? -3.672 3.59 11.328 1 97.12 138 GLY B C 1
ATOM 2328 O O . GLY B 1 138 ? -4.766 3.074 11.562 1 97.12 138 GLY B O 1
ATOM 2329 N N . ILE B 1 139 ? -3.23 3.717 10.141 1 98.06 139 ILE B N 1
ATOM 2330 C CA . ILE B 1 139 ? -4.094 3.609 8.969 1 98.06 139 ILE B CA 1
ATOM 2331 C C . ILE B 1 139 ? -4.219 2.146 8.547 1 98.06 139 ILE B C 1
ATOM 2333 O O . ILE B 1 139 ? -3.229 1.409 8.547 1 98.06 139 ILE B O 1
ATOM 2337 N N . VAL B 1 140 ? -5.406 1.722 8.242 1 98.62 140 VAL B N 1
ATOM 2338 C CA . VAL B 1 140 ? -5.723 0.497 7.516 1 98.62 140 VAL B CA 1
ATOM 2339 C C . VAL B 1 140 ? -6.25 0.843 6.125 1 98.62 140 VAL B C 1
ATOM 2341 O O . VAL B 1 140 ? -7.105 1.721 5.98 1 98.62 140 VAL B O 1
ATOM 2344 N N . THR B 1 141 ? -5.707 0.192 5.098 1 98.62 141 THR B N 1
ATOM 2345 C CA . THR B 1 141 ? -6.066 0.545 3.727 1 98.62 141 THR B CA 1
ATOM 2346 C C . THR B 1 141 ? -6.785 -0.611 3.041 1 98.62 141 THR B C 1
ATOM 2348 O O . THR B 1 141 ? -6.535 -1.778 3.352 1 98.62 141 THR B O 1
ATOM 2351 N N . SER B 1 142 ? -7.672 -0.261 2.121 1 98.5 142 SER B N 1
ATOM 2352 C CA . SER B 1 142 ? -8.336 -1.237 1.262 1 98.5 142 SER B CA 1
ATOM 2353 C C . SER B 1 142 ? -8.367 -0.763 -0.187 1 98.5 142 SER B C 1
ATOM 2355 O O . SER B 1 142 ? -9.086 0.187 -0.517 1 98.5 142 SER B O 1
ATOM 2357 N N . ILE B 1 143 ? -7.656 -1.442 -1.06 1 98.25 143 ILE B N 1
ATOM 2358 C CA . ILE B 1 143 ? -7.684 -1.118 -2.482 1 98.25 143 ILE B CA 1
ATOM 2359 C C . ILE B 1 143 ? -9.047 -1.467 -3.064 1 98.25 143 ILE B C 1
ATOM 2361 O O . ILE B 1 143 ? -9.648 -0.665 -3.789 1 98.25 143 ILE B O 1
ATOM 2365 N N . PRO B 1 144 ? -9.641 -2.662 -2.699 1 97.44 144 PRO B N 1
ATOM 2366 C CA . PRO B 1 144 ? -10.977 -2.969 -3.209 1 97.44 144 PRO B CA 1
ATOM 2367 C C . PRO B 1 144 ? -11.992 -1.863 -2.92 1 97.44 144 PRO B C 1
ATOM 2369 O O . PRO B 1 144 ? -12.844 -1.568 -3.758 1 97.44 144 PRO B O 1
ATOM 2372 N N . HIS B 1 145 ? -11.867 -1.233 -1.799 1 97.81 145 HIS B N 1
ATOM 2373 C CA . HIS B 1 145 ? -12.859 -0.245 -1.383 1 97.81 145 HIS B CA 1
ATOM 2374 C C . HIS B 1 145 ? -12.414 1.167 -1.749 1 97.81 145 HIS B C 1
ATOM 2376 O O . HIS B 1 145 ? -13.203 2.113 -1.655 1 97.81 145 HIS B O 1
ATOM 2382 N N . LEU B 1 146 ? -11.109 1.331 -2.066 1 98.06 146 LEU B N 1
ATOM 2383 C CA . LEU B 1 146 ? -10.5 2.629 -2.35 1 98.06 146 LEU B CA 1
ATOM 2384 C C . LEU B 1 146 ? -10.703 3.588 -1.18 1 98.06 146 LEU B C 1
ATOM 2386 O O . LEU B 1 146 ? -11.109 4.734 -1.373 1 98.06 146 LEU B O 1
ATOM 2390 N N . LYS B 1 147 ? -10.367 3.061 0.064 1 98.19 147 LYS B N 1
ATOM 2391 C CA . LYS B 1 147 ? -10.531 3.82 1.301 1 98.19 147 LYS B CA 1
ATOM 2392 C C . LYS B 1 147 ? -9.438 3.469 2.307 1 98.19 147 LYS B C 1
ATOM 2394 O O . LYS B 1 147 ? -8.898 2.361 2.285 1 98.19 147 LYS B O 1
ATOM 2399 N N . LEU B 1 148 ? -9.117 4.426 3.088 1 98.56 148 LEU B N 1
ATOM 2400 C CA . LEU B 1 148 ? -8.359 4.133 4.301 1 98.56 148 LEU B CA 1
ATOM 2401 C C . LEU B 1 148 ? -9.141 4.535 5.543 1 98.56 148 LEU B C 1
ATOM 2403 O O . LEU B 1 148 ? -10.016 5.406 5.477 1 98.56 148 LEU B O 1
ATOM 2407 N N . LYS B 1 149 ? -8.93 3.863 6.625 1 98.25 149 LYS B N 1
ATOM 2408 C CA . LYS B 1 149 ? -9.57 4.125 7.914 1 98.25 149 LYS B CA 1
ATOM 2409 C C . LYS B 1 149 ? -8.531 4.207 9.031 1 98.25 149 LYS B C 1
ATOM 2411 O O . LYS B 1 149 ? -7.5 3.535 8.977 1 98.25 149 LYS B O 1
ATOM 2416 N N . PHE B 1 150 ? -8.812 4.996 10.008 1 97.75 150 PHE B N 1
ATOM 2417 C CA . PHE B 1 150 ? -7.965 5.109 11.188 1 97.75 150 PHE B CA 1
ATOM 2418 C C . PHE B 1 150 ? -8.758 5.633 12.383 1 97.75 150 PHE B C 1
ATOM 2420 O O . PHE B 1 150 ? -9.852 6.184 12.219 1 97.75 150 PHE B O 1
ATOM 2427 N N . HIS B 1 151 ? -8.188 5.469 13.523 1 96.12 151 HIS B N 1
ATOM 2428 C CA . HIS B 1 151 ? -8.852 5.918 14.742 1 96.12 151 HIS B CA 1
ATOM 2429 C C . HIS B 1 151 ? -8.617 7.41 14.977 1 96.12 151 HIS B C 1
ATOM 2431 O O . HIS B 1 151 ? -7.523 7.918 14.734 1 96.12 151 HIS B O 1
ATOM 2437 N N . THR B 1 152 ? -9.641 8.031 15.414 1 95.25 152 THR B N 1
ATOM 2438 C CA . THR B 1 152 ? -9.57 9.383 15.961 1 95.25 152 THR B CA 1
ATOM 2439 C C . THR B 1 152 ? -10.203 9.43 17.344 1 95.25 152 THR B C 1
ATOM 2441 O O . THR B 1 152 ? -10.852 8.477 17.781 1 95.25 152 THR B O 1
ATOM 2444 N N . PRO B 1 153 ? -10.039 10.5 18.109 1 90 153 PRO B N 1
ATOM 2445 C CA . PRO B 1 153 ? -10.656 10.617 19.422 1 90 153 PRO B CA 1
ATOM 2446 C C . PRO B 1 153 ? -12.18 10.523 19.375 1 90 153 PRO B C 1
ATOM 2448 O O . PRO B 1 153 ? -12.805 10.156 20.375 1 90 153 PRO B O 1
ATOM 2451 N N . THR B 1 154 ? -12.766 10.797 18.234 1 92.88 154 THR B N 1
ATOM 2452 C CA . THR B 1 154 ? -14.219 10.852 18.156 1 92.88 154 THR B CA 1
ATOM 2453 C C . THR B 1 154 ? -14.758 9.688 17.328 1 92.88 154 THR B C 1
ATOM 2455 O O . THR B 1 154 ? -15.93 9.688 16.938 1 92.88 154 THR B O 1
ATOM 2458 N N . GLY B 1 155 ? -13.922 8.727 17.047 1 93.44 155 GLY B N 1
ATOM 2459 C CA . GLY B 1 155 ? -14.359 7.562 16.281 1 93.44 155 GLY B CA 1
ATOM 2460 C C . GLY B 1 155 ? -13.438 7.215 15.133 1 93.44 155 GLY B C 1
ATOM 2461 O O . GLY B 1 155 ? -12.312 7.719 15.062 1 93.44 155 GLY B O 1
ATOM 2462 N N . VAL B 1 156 ? -13.93 6.316 14.266 1 95.69 156 VAL B N 1
ATOM 2463 C CA . VAL B 1 156 ? -13.133 5.883 13.117 1 95.69 156 VAL B CA 1
ATOM 2464 C C . VAL B 1 156 ? -13.352 6.844 11.953 1 95.69 156 VAL B C 1
ATOM 2466 O O . VAL B 1 156 ? -14.492 7.168 11.609 1 95.69 156 VAL B O 1
ATOM 2469 N N . SER B 1 157 ? -12.266 7.359 11.445 1 97.12 157 SER B N 1
ATOM 2470 C CA . SER B 1 157 ? -12.32 8.188 10.25 1 97.12 157 SER B CA 1
ATOM 2471 C C . SER B 1 157 ? -12.227 7.34 8.984 1 97.12 157 SER B C 1
ATOM 2473 O O . SER B 1 157 ? -11.516 6.336 8.953 1 97.12 157 SER B O 1
ATOM 2475 N N . VAL B 1 158 ? -12.984 7.68 7.953 1 96.69 158 VAL B N 1
ATOM 2476 C CA . VAL B 1 158 ? -12.93 7.094 6.617 1 96.69 158 VAL B CA 1
ATOM 2477 C C . VAL B 1 158 ? -12.5 8.148 5.605 1 96.69 158 VAL B C 1
ATOM 2479 O O . VAL B 1 158 ? -13.125 9.211 5.496 1 96.69 158 VAL B O 1
ATOM 2482 N N . VAL B 1 159 ? -11.383 7.879 4.926 1 96.19 159 VAL B N 1
ATOM 2483 C CA . VAL B 1 159 ? -10.859 8.82 3.943 1 96.19 159 VAL B CA 1
ATOM 2484 C C . VAL B 1 159 ? -10.828 8.172 2.562 1 96.19 159 VAL B C 1
ATOM 2486 O O . VAL B 1 159 ? -10.445 7.008 2.426 1 96.19 159 VAL B O 1
ATOM 2489 N N . CYS B 1 160 ? -11.383 8.812 1.508 1 91 160 CYS B N 1
ATOM 2490 C CA . CYS B 1 160 ? -11.414 8.289 0.146 1 91 160 CYS B CA 1
ATOM 2491 C C . CYS B 1 160 ? -11.203 9.406 -0.87 1 91 160 CYS B C 1
ATOM 2493 O O . CYS B 1 160 ? -11.398 10.586 -0.555 1 91 160 CYS B O 1
#

Secondary structure (DSSP, 8-state):
---------------EEE-GGGGTT--SS-----EEEEEETTTTEEEEEEEE-TT-SSEEEEHHHHHHTT--GGGPBPPSS-EE-TTS-EE-EEEEEEEEEEEEETTEEEEEEEEEEEE-S--SSSEEE-HHHHHHHT-EEETTTTEEEEEETTEEEEE-/---------------EEE-GGGGTT--SS-----EEEEEETTTTEEEEEEEE-TT-SSEEEEHHHHHHTT--GGGPBPPSS-EE-TTS-EE-EEEEEEEEEEEEETTEEEEEEEEEEEE-S--SSSEEE-HHHHHHHT-EEETTTTEEEEEETTEEEEE-

Nearest PDB structures (foldseek):
  4rgh-assembly1_A  TM=7.912E-01  e=6.473E-06  Homo sapiens
  4rgh-assembly1_B  TM=7.678E-01  e=5.802E-05  Homo sapiens
  4z2z-assembly1_B  TM=6.813E-01  e=1.630E-05  Saccharomyces cerevisiae S288C
  4rgh-assembly1_A  TM=7.912E-01  e=6.074E-06  Homo sapiens
  4rgh-assembly1_B  TM=8.122E-01  e=3.659E-05  Homo sapiens

Organism: Dendrobium nobile (NCBI:txid94219)